Protein AF-X1VU02-F1 (afdb_monomer)

Radius of gyration: 16.55 Å; Cα contacts (8 Å, |Δi|>4): 309; chains: 1; bounding box: 40×40×45 Å

Nearest PDB structures (foldseek):
  8ic7-assembly1_A  TM=9.082E-01  e=1.828E-12  Microbacterium arabinogalactanolyticum
  7qsj-assembly2_B  TM=7.174E-01  e=1.428E-03  Mycolicibacterium hassiacum
  8wbv-assembly1_A  TM=6.619E-01  e=1.083E-01  Caldicellulosiruptor saccharolyticus DSM 8903
  3k11-assembly1_A  TM=5.883E-01  e=4.709E-02  Bacteroides thetaiotaomicron VPI-5482
  6shm-assembly1_A  TM=5.375E-01  e=8.671E-02  Salegentibacter sp. Hel_I_6

Sequence (195 aa):
FGSCTHVWNYAQAIPHLFPSLERSLRETGFTYSQNDLGHQTFRSALPLREVGHGFHAAADGQFGGIMKVYREWRISGDDEWMKKMYPLAKKSLDYCIHEWDPRETGTLEEPHHNTYDVEFWGPNGMCTSFYLGALKAISNMGEYLGDDVSRYRALMDRGRKVMEEELFNGEYFIHDIRVDGLDAPSPVEASEKSL

Organism: NCBI:txid412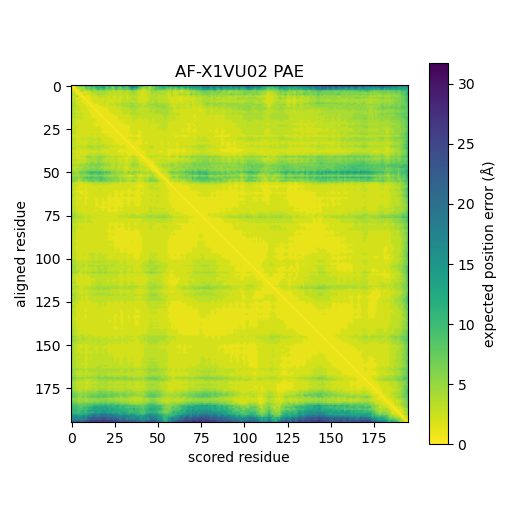755

Foldseek 3Di:
DAAFLQVCLPVDVCCPPPVVVLLVVLCLQLPAQADPQLAGDRGADPVGHHDDRPDAGALNRLLSSLLVLLVSCVSPVPLVSSVVSLVSLVSNLVSSCVQFVVVLQLFGADWHHHPVRGTAHAGWPRSSVSNLSNLVSSLVSCVVVVHDSVSSVVSSVSSVCCQVPPQDPPPDGGRDHDQPPDPDHGPVVVVVVVD

Secondary structure (DSSP, 8-state):
---BHHHHHT--SHHHH-HHHHHHHHHHHHHHSB-TT--B-SB--SSS------SPPBHHHHHHHHHHHHHHHHHH--HHHHHHHHHHHHHHHHHHHHHH-TT--SS--S-EE-TTSSEE-S-BHHHHHHHHHHHHHHHHHHHHHT---HHHHHHHHHHHHHIIIIIB-SSSB-B----SS-SSPPHHHHHHT--

Mean predicted aligned error: 3.52 Å

Solvent-accessible surface area (backbone atoms only — not comparable to full-atom values): 10532 Å² total; per-residue (Å²): 112,49,70,42,33,36,67,54,52,72,63,71,61,50,59,78,78,39,45,70,60,46,48,52,53,49,52,44,44,57,63,38,22,29,52,96,68,22,55,40,46,39,52,34,49,71,73,86,43,80,66,84,81,88,64,80,47,29,50,46,10,54,26,33,52,38,33,45,53,45,50,51,30,72,72,69,68,42,62,73,59,41,65,67,47,45,65,49,41,48,40,27,47,54,29,49,37,56,66,24,22,70,83,62,62,33,40,36,45,34,74,37,33,34,80,83,80,48,71,44,39,22,39,32,52,67,54,33,50,31,46,42,45,21,32,51,30,50,32,58,54,26,53,77,71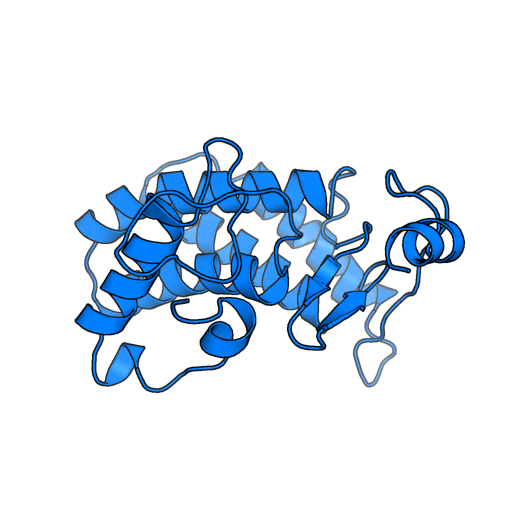,72,48,93,36,64,68,41,51,53,28,35,54,40,22,50,46,44,48,64,70,70,29,35,78,85,85,53,61,42,71,51,78,45,73,76,96,52,94,62,74,4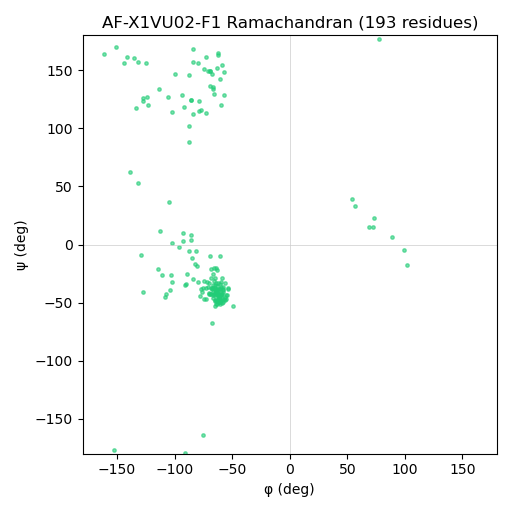4,72,69,66,51,51,66,76,75,111

Structure (mmCIF, N/CA/C/O backbone):
data_AF-X1VU02-F1
#
_entry.id   AF-X1VU02-F1
#
loop_
_atom_site.group_PDB
_atom_site.id
_atom_site.type_symbol
_atom_site.label_atom_id
_atom_site.label_alt_id
_atom_site.label_comp_id
_atom_site.label_asym_id
_atom_site.label_entity_id
_atom_site.label_seq_id
_atom_site.pdbx_PDB_ins_code
_atom_site.Cartn_x
_atom_site.Cartn_y
_atom_site.Cartn_z
_atom_site.occupancy
_atom_site.B_iso_or_equiv
_atom_site.auth_seq_id
_atom_site.auth_comp_id
_atom_site.auth_asym_id
_atom_site.auth_atom_id
_atom_site.pdbx_PDB_model_num
ATOM 1 N N . PHE A 1 1 ? 8.087 16.256 13.325 1.00 64.75 1 PHE A N 1
ATOM 2 C CA . PHE A 1 1 ? 7.325 15.323 12.472 1.00 64.75 1 PHE A CA 1
ATOM 3 C C . PHE A 1 1 ? 7.047 14.049 13.256 1.00 64.75 1 PHE A C 1
ATOM 5 O O . PHE A 1 1 ? 7.832 13.732 14.142 1.00 64.75 1 PHE A O 1
ATOM 12 N N . GLY A 1 2 ? 5.921 13.388 12.992 1.00 75.25 2 GLY A N 1
ATOM 13 C CA . GLY A 1 2 ? 5.513 12.125 13.608 1.00 75.25 2 GLY A CA 1
ATOM 14 C C . GLY A 1 2 ? 6.277 10.914 13.064 1.00 75.25 2 GLY A C 1
ATOM 15 O O . GLY A 1 2 ? 7.334 11.062 12.441 1.00 75.25 2 GLY A O 1
ATOM 16 N N . SER A 1 3 ? 5.749 9.713 13.323 1.00 78.81 3 SER A N 1
ATOM 17 C CA . SER A 1 3 ? 6.353 8.456 12.866 1.00 78.81 3 SER A CA 1
ATOM 18 C C . SER A 1 3 ? 6.395 8.366 11.338 1.00 78.81 3 SER A C 1
ATOM 20 O O . SER A 1 3 ? 5.592 8.987 10.642 1.00 78.81 3 SER A O 1
ATOM 22 N N . CYS A 1 4 ? 7.378 7.615 10.831 1.00 88.56 4 CYS A N 1
ATOM 23 C CA . CYS A 1 4 ? 7.579 7.409 9.402 1.00 88.56 4 CYS A CA 1
ATOM 24 C C . CYS A 1 4 ? 6.869 6.126 8.944 1.00 88.56 4 CYS A C 1
ATOM 26 O O . CYS A 1 4 ? 7.104 5.090 9.566 1.00 88.56 4 CYS A O 1
ATOM 28 N N . THR A 1 5 ? 6.038 6.145 7.898 1.00 89.62 5 THR A N 1
ATOM 29 C CA . THR A 1 5 ? 5.220 4.982 7.496 1.00 89.62 5 THR A CA 1
ATOM 30 C C . THR A 1 5 ? 6.077 3.773 7.133 1.00 89.62 5 THR A C 1
ATOM 32 O O . THR A 1 5 ? 5.873 2.709 7.716 1.00 89.62 5 THR A O 1
ATOM 35 N N . HIS A 1 6 ? 7.069 3.940 6.254 1.00 88.12 6 HIS A N 1
ATOM 36 C CA . HIS A 1 6 ? 7.956 2.859 5.809 1.00 88.12 6 HIS A CA 1
ATOM 37 C C . HIS A 1 6 ? 8.842 2.291 6.934 1.00 88.12 6 HIS A C 1
ATOM 39 O O . HIS A 1 6 ? 8.930 1.080 7.079 1.00 88.12 6 HIS A O 1
ATOM 45 N N . VAL A 1 7 ? 9.351 3.112 7.862 1.00 91.88 7 VAL A N 1
ATOM 46 C CA . VAL A 1 7 ? 10.141 2.643 9.017 1.00 91.88 7 VAL A CA 1
ATOM 47 C C . VAL A 1 7 ? 9.240 1.953 10.039 1.00 91.88 7 VAL A C 1
ATOM 49 O O . VAL A 1 7 ? 9.538 0.858 10.516 1.00 91.88 7 VAL A O 1
ATOM 52 N N . TRP A 1 8 ? 8.099 2.568 10.370 1.00 92.00 8 TRP A N 1
ATOM 53 C CA . TRP A 1 8 ? 7.146 1.987 11.315 1.00 92.00 8 TRP A CA 1
ATOM 54 C C . TRP A 1 8 ? 6.520 0.710 10.767 1.00 92.00 8 TRP A C 1
ATOM 56 O O . TRP A 1 8 ? 6.012 -0.096 11.545 1.00 92.00 8 TRP A O 1
ATOM 66 N N . ASN A 1 9 ? 6.552 0.482 9.451 1.00 93.75 9 ASN A N 1
ATOM 67 C CA . ASN A 1 9 ? 6.048 -0.739 8.838 1.00 93.75 9 ASN A CA 1
ATOM 68 C C . ASN A 1 9 ? 6.672 -1.995 9.473 1.00 93.75 9 ASN A C 1
ATOM 70 O O . ASN A 1 9 ? 5.967 -2.955 9.783 1.00 93.75 9 ASN A O 1
ATOM 74 N N . TYR A 1 10 ? 7.958 -1.923 9.814 1.00 92.44 10 TYR A N 1
ATOM 75 C CA . TYR A 1 10 ? 8.725 -3.025 10.389 1.00 92.44 10 TYR A CA 1
ATOM 76 C C . TYR A 1 10 ? 8.533 -3.211 11.905 1.00 92.44 10 TYR A C 1
ATOM 78 O O . TYR A 1 10 ? 8.999 -4.203 12.465 1.00 92.44 10 TYR A O 1
ATOM 86 N N . ALA A 1 11 ? 7.806 -2.319 12.5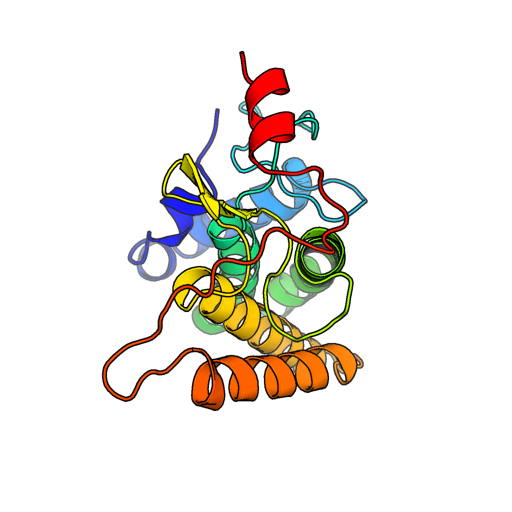89 1.00 92.94 11 ALA A N 1
ATOM 87 C CA . ALA A 1 11 ? 7.481 -2.483 14.005 1.00 92.94 11 ALA A CA 1
ATOM 88 C C . ALA A 1 11 ? 6.429 -3.595 14.211 1.00 92.94 11 ALA A C 1
ATOM 90 O O . ALA A 1 11 ? 5.266 -3.452 13.817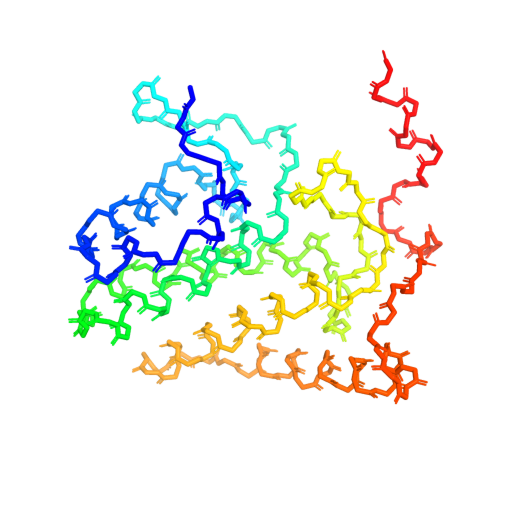 1.00 92.94 11 ALA A O 1
ATOM 91 N N . GLN A 1 12 ? 6.842 -4.699 14.849 1.00 92.06 12 GLN A N 1
ATOM 92 C CA . GLN A 1 12 ? 5.996 -5.884 15.071 1.00 92.06 12 GLN A CA 1
ATOM 93 C C . GLN A 1 12 ? 5.446 -6.010 16.501 1.00 92.06 12 GLN A C 1
ATOM 95 O O . GLN A 1 12 ? 4.395 -6.608 16.688 1.00 92.06 12 GLN A O 1
ATOM 100 N N . ALA A 1 13 ? 6.108 -5.449 17.520 1.00 94.81 13 ALA A N 1
ATOM 101 C CA . ALA A 1 13 ? 5.716 -5.675 18.920 1.00 94.81 13 ALA A CA 1
ATOM 102 C C . ALA A 1 13 ? 4.479 -4.867 19.362 1.00 94.81 13 ALA A C 1
ATOM 104 O O . ALA A 1 13 ? 3.631 -5.364 20.103 1.00 94.81 13 ALA A O 1
ATOM 105 N N . ILE A 1 14 ? 4.371 -3.618 18.902 1.00 94.12 14 ILE A N 1
ATOM 106 C CA . ILE A 1 14 ? 3.331 -2.661 19.311 1.00 94.12 14 ILE A CA 1
ATOM 107 C C . ILE A 1 14 ? 1.889 -3.167 19.126 1.00 94.12 14 ILE A C 1
ATOM 109 O O . ILE A 1 14 ? 1.140 -3.045 20.092 1.00 94.12 14 ILE A O 1
ATOM 113 N N . PRO A 1 15 ? 1.469 -3.770 17.995 1.00 94.62 15 PRO A N 1
ATOM 114 C CA . PRO A 1 15 ? 0.093 -4.268 17.852 1.00 94.62 15 PRO A CA 1
ATOM 115 C C . PRO A 1 15 ? -0.305 -5.308 18.912 1.00 94.62 15 PRO A C 1
ATOM 117 O O . PRO A 1 15 ? -1.473 -5.401 19.273 1.00 94.62 15 PRO A O 1
ATOM 120 N N . HIS A 1 16 ? 0.650 -6.080 19.438 1.00 94.12 16 HIS A N 1
ATOM 121 C CA . HIS A 1 16 ? 0.374 -7.138 20.414 1.00 94.12 16 HIS A CA 1
ATOM 122 C C . HIS A 1 16 ? 0.428 -6.646 21.861 1.00 94.12 16 HIS A C 1
ATOM 124 O O . HIS A 1 16 ? -0.318 -7.136 22.704 1.00 94.12 16 HIS A O 1
ATOM 130 N N . LEU A 1 17 ? 1.313 -5.691 22.156 1.00 96.19 17 LEU A N 1
ATOM 131 C CA . LEU A 1 17 ? 1.497 -5.166 23.511 1.00 96.19 17 LEU A CA 1
ATOM 132 C C . LEU A 1 17 ? 0.611 -3.946 23.790 1.00 96.19 17 LEU A C 1
ATOM 134 O O . LEU A 1 17 ? 0.126 -3.769 24.904 1.00 96.19 17 LEU A O 1
ATOM 138 N N . PHE A 1 18 ? 0.389 -3.112 22.774 1.00 96.19 18 PHE A N 1
ATOM 139 C CA . PHE A 1 18 ? -0.331 -1.843 22.865 1.00 96.19 18 PHE A CA 1
ATOM 140 C C . PHE A 1 18 ? -1.264 -1.645 21.649 1.00 96.19 18 PHE A C 1
ATOM 142 O O . PHE A 1 18 ? -1.102 -0.686 20.890 1.00 96.19 18 PHE A O 1
ATOM 149 N N . PRO A 1 19 ? -2.272 -2.515 21.444 1.00 95.12 19 PRO A N 1
ATOM 150 C CA . PRO A 1 19 ? -3.136 -2.486 20.256 1.00 95.12 19 PRO A CA 1
ATOM 151 C C . PRO A 1 19 ? -3.907 -1.171 20.069 1.00 95.12 19 PRO A C 1
ATOM 153 O O . PRO A 1 19 ? -4.145 -0.751 18.939 1.00 95.12 19 PRO A O 1
ATOM 156 N N . SER A 1 20 ? -4.299 -0.479 21.149 1.00 94.81 20 SER A N 1
ATOM 157 C CA . SER A 1 20 ? -4.962 0.830 21.017 1.00 94.81 20 SER A CA 1
ATOM 158 C C . SER A 1 20 ? -4.024 1.901 20.454 1.00 94.81 20 SER A C 1
ATOM 160 O O . SER A 1 20 ? -4.465 2.742 19.674 1.00 94.81 20 SER A O 1
ATOM 162 N N . LEU A 1 21 ? -2.734 1.840 20.801 1.00 94.50 21 LEU A N 1
ATOM 163 C CA . LEU A 1 21 ? -1.715 2.745 20.280 1.00 94.50 21 LEU A CA 1
ATOM 164 C C . LEU A 1 21 ? -1.439 2.474 18.797 1.00 94.50 21 LEU A C 1
ATOM 166 O O . LEU A 1 21 ? -1.342 3.416 18.018 1.00 94.50 21 LEU A O 1
ATOM 170 N N . GLU A 1 22 ? -1.353 1.209 18.372 1.00 94.94 22 GLU A N 1
ATOM 171 C CA . GLU A 1 22 ? -1.161 0.908 16.944 1.00 94.94 22 GLU A CA 1
ATOM 172 C C . GLU A 1 22 ? -2.368 1.370 16.109 1.00 94.94 22 GLU A C 1
ATOM 174 O O . GLU A 1 22 ? -2.187 1.942 15.029 1.00 94.94 22 GLU A O 1
ATOM 179 N N . ARG A 1 23 ? -3.598 1.201 16.620 1.00 95.69 23 ARG A N 1
ATOM 180 C CA . ARG A 1 23 ? -4.815 1.684 15.945 1.00 95.69 23 ARG A CA 1
ATOM 181 C C . ARG A 1 23 ? -4.860 3.204 15.823 1.00 95.69 23 ARG A C 1
ATOM 183 O O . ARG A 1 23 ? -5.147 3.690 14.731 1.00 95.69 23 ARG A O 1
ATOM 190 N N . SER A 1 24 ? -4.494 3.953 16.863 1.00 94.56 24 SER A N 1
ATOM 191 C CA . SER A 1 24 ? -4.465 5.422 16.777 1.00 94.56 24 SER A CA 1
ATOM 192 C C . SER A 1 24 ? -3.426 5.934 15.769 1.00 94.56 24 SER A C 1
ATOM 194 O O . SER A 1 24 ? -3.638 6.958 15.113 1.00 94.56 24 SER A O 1
ATOM 196 N N . LEU A 1 25 ? -2.333 5.192 15.551 1.00 93.81 25 LEU A N 1
ATOM 197 C CA . LEU A 1 25 ? -1.389 5.479 14.468 1.00 93.81 25 LEU A CA 1
ATOM 198 C C . LEU A 1 25 ? -1.996 5.223 13.083 1.00 93.81 25 LEU A C 1
ATOM 200 O O . LEU A 1 25 ? -1.725 5.989 12.157 1.00 93.81 25 LEU A O 1
ATOM 204 N N . ARG A 1 26 ? -2.820 4.176 12.918 1.00 95.19 26 ARG A N 1
ATOM 205 C CA . ARG A 1 26 ? -3.547 3.941 11.657 1.00 95.19 26 ARG A CA 1
ATOM 206 C C . ARG A 1 26 ? -4.549 5.061 11.401 1.00 95.19 26 ARG A C 1
ATOM 208 O O . ARG A 1 26 ? -4.529 5.648 10.326 1.00 95.19 26 ARG A O 1
ATOM 215 N N . GLU A 1 27 ? -5.358 5.406 12.396 1.00 95.88 27 GLU A N 1
ATOM 216 C CA . GLU A 1 27 ? -6.303 6.525 12.318 1.00 95.88 27 GLU A CA 1
ATOM 217 C C . GLU A 1 27 ? -5.585 7.818 11.924 1.00 95.88 27 GLU A C 1
ATOM 219 O O . GLU A 1 27 ? -6.032 8.522 11.021 1.00 95.88 27 GLU A O 1
ATOM 224 N N . THR A 1 28 ? -4.415 8.078 12.517 1.00 94.44 28 THR A N 1
ATOM 225 C CA . THR A 1 28 ? -3.604 9.253 12.185 1.00 94.44 28 THR A CA 1
ATOM 226 C C . THR A 1 28 ? -3.168 9.263 10.717 1.00 94.44 28 THR A C 1
ATOM 228 O O . THR A 1 28 ? -3.320 10.277 10.028 1.00 94.44 28 THR A O 1
ATOM 231 N N . GLY A 1 29 ? -2.640 8.134 10.235 1.00 94.50 29 GLY A N 1
ATOM 232 C CA . GLY A 1 29 ? -2.157 7.986 8.863 1.00 94.50 29 GLY A CA 1
ATOM 233 C C . GLY A 1 29 ? -3.265 8.167 7.827 1.00 94.50 29 GLY A C 1
ATOM 234 O O . GLY A 1 29 ? -3.127 8.977 6.916 1.00 94.50 29 GLY A O 1
ATOM 235 N N . PHE A 1 30 ? -4.389 7.476 8.014 1.00 96.06 30 PHE A N 1
ATOM 236 C CA . PHE A 1 30 ? -5.497 7.470 7.056 1.00 96.06 30 PHE A CA 1
ATOM 237 C C . PHE A 1 30 ? -6.422 8.696 7.150 1.00 96.06 30 PHE A C 1
ATOM 239 O O . PHE A 1 30 ? -7.141 8.960 6.192 1.00 96.06 30 PHE A O 1
ATOM 246 N N . THR A 1 31 ? -6.417 9.443 8.264 1.00 93.94 31 THR A N 1
ATOM 247 C CA . THR A 1 31 ? -7.324 10.598 8.464 1.00 93.94 31 THR A CA 1
ATOM 248 C C . THR A 1 31 ? -6.635 11.949 8.287 1.00 93.94 31 THR A C 1
ATOM 250 O O . THR A 1 31 ? -7.234 12.862 7.738 1.00 93.94 31 THR A O 1
ATOM 253 N N . TYR A 1 32 ? -5.392 12.104 8.759 1.00 93.19 32 TYR A N 1
ATOM 254 C CA . TYR A 1 32 ? -4.696 13.404 8.734 1.00 93.19 32 TYR A CA 1
ATOM 255 C C . TYR A 1 32 ? -3.523 13.446 7.758 1.00 93.19 32 TYR A C 1
ATOM 257 O O . TYR A 1 32 ? -3.121 14.523 7.328 1.00 93.19 32 TYR A O 1
ATOM 265 N N . SER A 1 33 ? -2.928 12.287 7.464 1.00 95.00 33 SER A N 1
ATOM 266 C CA . SER A 1 33 ? -1.744 12.183 6.596 1.00 95.00 33 SER A CA 1
ATOM 267 C C . SER A 1 33 ? -2.089 11.705 5.185 1.00 95.00 33 SER A C 1
ATOM 269 O O . SER A 1 33 ? -1.181 11.550 4.373 1.00 95.00 33 SER A O 1
ATOM 271 N N . GLN A 1 34 ? -3.374 11.471 4.902 1.00 96.44 34 GLN A N 1
ATOM 272 C CA . GLN A 1 34 ? -3.900 11.037 3.613 1.00 96.44 34 GLN A CA 1
ATOM 273 C C . GLN A 1 34 ? -4.768 12.137 3.001 1.00 96.44 34 GLN A C 1
ATOM 275 O O . GLN A 1 34 ? -5.622 12.685 3.692 1.00 96.44 34 GLN A O 1
ATOM 280 N N . ASN A 1 35 ? -4.583 12.428 1.712 1.00 95.75 35 ASN A N 1
ATOM 281 C CA . ASN A 1 35 ? -5.446 13.368 0.993 1.00 95.75 35 ASN A CA 1
ATOM 282 C C . ASN A 1 35 ? -6.644 12.674 0.323 1.00 95.75 35 ASN A C 1
ATOM 284 O O . ASN A 1 35 ? -6.796 11.450 0.342 1.00 95.75 35 ASN A O 1
ATOM 288 N N . ASP A 1 36 ? -7.470 13.471 -0.354 1.00 95.44 36 ASP A N 1
ATOM 289 C CA . ASP A 1 36 ? -8.659 12.992 -1.059 1.00 95.44 36 ASP A CA 1
ATOM 290 C C . ASP A 1 36 ? -8.376 12.043 -2.226 1.00 95.44 36 ASP A C 1
ATOM 292 O O . ASP A 1 36 ? -9.279 11.288 -2.602 1.00 95.44 36 ASP A O 1
ATOM 296 N N . LEU A 1 37 ? -7.152 12.049 -2.763 1.00 96.44 37 LEU A N 1
ATOM 297 C CA . LEU A 1 37 ? -6.713 11.127 -3.811 1.00 96.44 37 LEU A CA 1
ATOM 298 C C . LEU A 1 37 ? -6.265 9.775 -3.250 1.00 96.44 37 LEU A C 1
ATOM 300 O O . LEU A 1 37 ? -6.201 8.822 -4.009 1.00 96.44 37 LEU A O 1
ATOM 304 N N . GLY A 1 38 ? -5.991 9.671 -1.944 1.00 97.44 38 GLY A N 1
ATOM 305 C CA . GLY A 1 38 ? -5.481 8.456 -1.299 1.00 97.44 38 GLY A CA 1
ATOM 306 C C . GLY A 1 38 ? -3.971 8.450 -1.053 1.00 97.44 38 GLY A C 1
ATOM 307 O O . GLY A 1 38 ? -3.479 7.537 -0.390 1.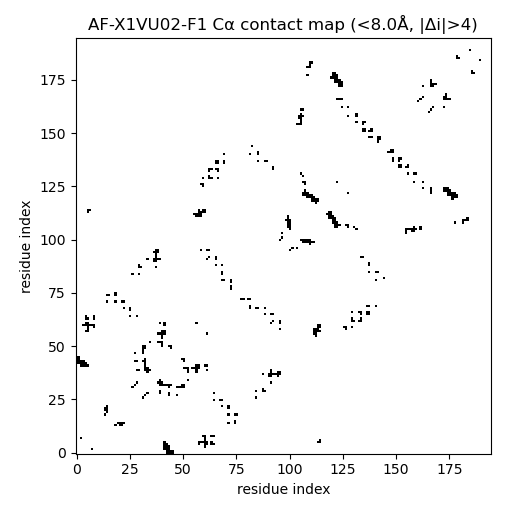00 97.44 38 GLY A O 1
ATOM 308 N N . HIS A 1 39 ? -3.247 9.473 -1.511 1.00 97.56 39 HIS A N 1
ATOM 309 C CA . HIS A 1 39 ? -1.814 9.639 -1.266 1.00 97.56 39 HIS A CA 1
ATOM 310 C C . HIS A 1 39 ? -1.536 9.874 0.222 1.00 97.56 39 HIS A C 1
ATOM 312 O O . HIS A 1 39 ? -2.134 10.773 0.826 1.00 97.56 39 HIS A O 1
ATOM 318 N N . GLN A 1 40 ? -0.598 9.113 0.797 1.00 95.62 40 GLN A N 1
ATOM 319 C CA . GLN A 1 40 ? -0.150 9.291 2.176 1.00 95.62 40 GLN A CA 1
ATOM 320 C C . GLN A 1 40 ? 1.232 9.932 2.246 1.00 95.62 40 GLN A C 1
ATOM 322 O O . GLN A 1 40 ? 2.209 9.398 1.725 1.00 95.62 40 GLN A O 1
ATOM 327 N N . THR A 1 41 ? 1.357 11.020 3.007 1.00 94.25 41 THR A N 1
ATOM 328 C CA . THR A 1 41 ? 2.689 11.476 3.411 1.00 94.25 41 THR A CA 1
ATOM 329 C C . THR A 1 41 ? 3.304 10.445 4.343 1.00 94.25 41 THR A C 1
ATOM 331 O O . THR A 1 41 ? 2.672 10.044 5.326 1.00 94.25 41 THR A O 1
ATOM 334 N N . PHE A 1 42 ? 4.564 10.082 4.120 1.00 90.50 42 PHE A N 1
ATOM 335 C CA . PHE A 1 42 ? 5.215 9.114 4.994 1.00 90.50 42 PHE A CA 1
ATOM 336 C C . PHE A 1 42 ? 5.496 9.656 6.405 1.00 90.50 42 PHE A C 1
ATOM 338 O O . PHE A 1 42 ? 5.806 8.855 7.272 1.00 90.50 42 PHE A O 1
ATOM 345 N N . ARG A 1 43 ? 5.344 10.962 6.696 1.00 91.50 43 ARG A N 1
ATOM 346 C CA . ARG A 1 43 ? 5.403 11.518 8.066 1.00 91.50 43 ARG A CA 1
ATOM 347 C C . ARG A 1 43 ? 4.181 12.361 8.406 1.00 91.50 43 ARG A C 1
ATOM 349 O O . ARG A 1 43 ? 3.936 13.381 7.771 1.00 91.50 43 ARG A O 1
ATOM 356 N N . SER A 1 44 ? 3.519 12.033 9.510 1.00 90.00 44 SER A N 1
ATOM 357 C CA . SER A 1 44 ? 2.439 12.865 10.054 1.00 90.00 44 SER A CA 1
ATOM 358 C C . SER A 1 44 ? 2.958 14.196 10.621 1.00 90.00 44 SER A C 1
ATOM 360 O O . SER A 1 44 ? 4.073 14.277 11.154 1.00 90.00 44 SER A O 1
ATOM 362 N N . ALA A 1 45 ? 2.151 15.258 10.567 1.00 89.50 45 ALA A N 1
ATOM 363 C CA . ALA A 1 45 ? 2.464 16.506 11.265 1.00 89.50 45 ALA A CA 1
ATOM 364 C C . ALA A 1 45 ? 2.244 16.398 12.779 1.00 89.50 45 ALA A C 1
ATOM 366 O O . ALA A 1 45 ? 1.391 15.654 13.256 1.00 89.50 45 ALA A O 1
ATOM 367 N N . LEU A 1 46 ? 3.026 17.182 13.528 1.00 88.50 46 LEU A N 1
ATOM 368 C CA . LEU A 1 46 ? 2.823 17.428 14.955 1.00 88.50 46 LEU A CA 1
ATOM 369 C C . LEU A 1 46 ? 2.791 18.953 15.182 1.00 88.50 46 LEU A C 1
ATOM 371 O O . LEU A 1 46 ? 3.763 19.610 14.793 1.00 88.50 46 LEU A O 1
ATOM 375 N N . PRO A 1 47 ? 1.719 19.527 15.772 1.00 89.69 47 PRO A N 1
ATOM 376 C CA . PRO A 1 47 ? 0.464 18.866 16.174 1.00 89.69 47 PRO A CA 1
ATOM 377 C C . PRO A 1 47 ? -0.302 18.273 14.977 1.00 89.69 47 PRO A C 1
ATOM 379 O O . PRO A 1 47 ? 0.014 18.603 13.834 1.00 89.69 47 PRO A O 1
ATOM 382 N N . LEU A 1 48 ? -1.276 17.388 15.241 1.00 88.62 48 LEU A N 1
ATOM 383 C CA . LEU A 1 48 ? -2.074 16.744 14.190 1.00 88.62 48 LEU A CA 1
ATOM 384 C C . LEU A 1 48 ? -2.820 17.794 13.366 1.00 88.62 48 LEU A C 1
ATOM 386 O O . LEU A 1 48 ? -3.612 18.573 13.896 1.00 88.62 48 LEU A O 1
ATOM 390 N N . ARG A 1 49 ? -2.526 17.812 12.070 1.00 88.06 49 ARG A N 1
ATOM 391 C CA . ARG A 1 49 ? -3.109 18.698 11.065 1.00 88.06 49 ARG A CA 1
ATOM 392 C C . ARG A 1 49 ? -2.865 18.106 9.687 1.00 88.06 49 ARG A C 1
ATOM 394 O O . ARG A 1 49 ? -1.977 17.267 9.534 1.00 88.06 49 ARG A O 1
ATOM 401 N N . GLU A 1 50 ? -3.602 18.604 8.708 1.00 85.88 50 GLU A N 1
ATOM 402 C CA . GLU A 1 50 ? -3.321 18.337 7.303 1.00 85.88 50 GLU A CA 1
ATOM 403 C C . GLU A 1 50 ? -1.899 18.774 6.927 1.00 85.88 50 GLU A C 1
ATOM 405 O O . GLU A 1 50 ? -1.323 19.728 7.476 1.00 85.88 50 GLU A O 1
ATOM 410 N N . VAL A 1 51 ? -1.327 18.046 5.978 1.00 85.56 51 VAL A N 1
ATOM 411 C CA . VAL A 1 51 ? 0.055 18.191 5.526 1.00 85.56 51 VAL A CA 1
ATOM 412 C C . VAL A 1 51 ? 0.099 18.410 4.023 1.00 85.56 51 VAL A C 1
ATOM 414 O O . VAL A 1 51 ? -0.822 18.056 3.299 1.00 85.56 51 VAL A O 1
ATOM 417 N N . GLY A 1 52 ? 1.175 19.031 3.540 1.00 87.50 52 GLY A N 1
ATOM 418 C CA . GLY A 1 52 ? 1.391 19.160 2.103 1.00 87.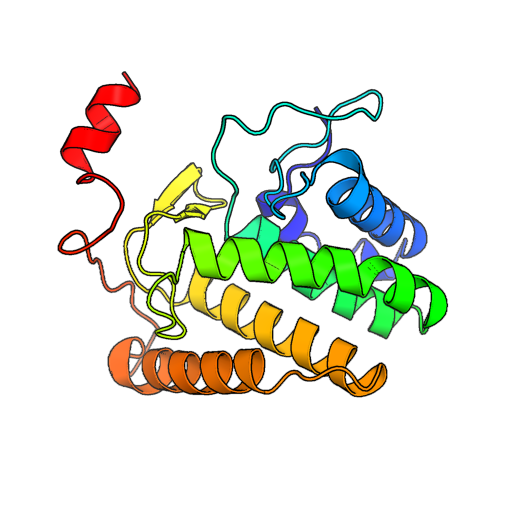50 52 GLY A CA 1
ATOM 419 C C . GLY A 1 52 ? 1.710 17.800 1.482 1.00 87.50 52 GLY A C 1
ATOM 420 O O . GLY A 1 52 ? 2.529 17.057 2.014 1.00 87.50 52 GLY A O 1
ATOM 421 N N . HIS A 1 53 ? 1.104 17.507 0.334 1.00 92.00 53 HIS A N 1
ATOM 422 C CA . HIS A 1 53 ? 1.275 16.252 -0.409 1.00 92.00 53 HIS A CA 1
ATOM 423 C C . HIS A 1 53 ? 2.162 16.440 -1.655 1.00 92.00 53 HIS A C 1
ATOM 425 O O . HIS A 1 53 ? 1.890 15.873 -2.703 1.00 92.00 53 HIS A O 1
ATOM 431 N N . GLY A 1 54 ? 3.190 17.288 -1.554 1.00 84.88 54 GLY A N 1
ATOM 432 C CA . GLY A 1 54 ? 4.083 17.638 -2.671 1.00 84.88 54 GLY A CA 1
ATOM 433 C C . GLY A 1 54 ? 5.347 16.781 -2.781 1.00 84.88 54 GLY A C 1
ATOM 434 O O . GLY A 1 54 ? 6.256 17.153 -3.511 1.00 84.88 54 GLY A O 1
ATOM 435 N N . PHE A 1 55 ? 5.440 15.693 -2.018 1.00 85.25 55 PHE A N 1
ATOM 436 C CA . PHE A 1 55 ? 6.589 14.788 -1.999 1.00 85.25 55 PHE A CA 1
ATOM 437 C C . PHE A 1 55 ? 6.099 13.343 -2.124 1.00 85.25 55 PHE A C 1
ATOM 439 O O . PHE A 1 55 ? 4.941 13.079 -1.803 1.00 85.25 55 PHE A O 1
ATOM 446 N N . HIS A 1 56 ? 6.965 12.437 -2.579 1.00 86.00 56 HIS A N 1
ATOM 447 C CA . HIS A 1 56 ? 6.600 11.056 -2.903 1.00 86.00 56 HIS A CA 1
ATOM 448 C C . HIS A 1 56 ? 6.051 10.285 -1.692 1.00 86.00 56 HIS A C 1
ATOM 450 O O . HIS A 1 56 ? 6.560 10.411 -0.572 1.00 86.00 56 HIS A O 1
ATOM 456 N N . ALA A 1 57 ? 5.053 9.431 -1.926 1.00 93.56 57 ALA A N 1
ATOM 457 C CA . ALA A 1 57 ? 4.691 8.378 -0.984 1.00 93.56 57 ALA A CA 1
ATOM 458 C C . ALA A 1 57 ? 5.762 7.279 -0.967 1.00 93.56 57 ALA A C 1
ATOM 460 O O . ALA A 1 57 ? 6.391 6.988 -1.981 1.00 93.56 57 ALA A O 1
ATOM 461 N N . ALA A 1 58 ? 5.928 6.629 0.187 1.00 96.12 58 ALA A N 1
ATOM 462 C CA . ALA A 1 58 ? 6.762 5.437 0.307 1.00 96.12 58 ALA A CA 1
ATOM 463 C C . ALA A 1 58 ? 5.902 4.180 0.100 1.00 96.12 58 ALA A C 1
ATOM 465 O O . ALA A 1 58 ? 4.973 3.938 0.880 1.00 96.12 58 ALA A O 1
ATOM 466 N N . ALA A 1 59 ? 6.198 3.387 -0.931 1.00 97.75 59 ALA A N 1
ATOM 467 C CA . ALA A 1 59 ? 5.361 2.274 -1.372 1.00 97.75 59 ALA A CA 1
ATOM 468 C C . ALA A 1 59 ? 5.212 1.173 -0.326 1.00 97.75 59 ALA A C 1
ATOM 470 O O . ALA A 1 59 ? 4.097 0.805 0.050 1.00 97.75 59 ALA A O 1
ATOM 471 N N . ASP A 1 60 ? 6.325 0.700 0.219 1.00 97.62 60 ASP A N 1
ATOM 472 C CA . ASP A 1 60 ? 6.346 -0.257 1.324 1.00 97.62 60 ASP A CA 1
ATOM 473 C C . ASP A 1 60 ? 5.596 0.263 2.563 1.00 97.62 60 ASP A C 1
ATOM 475 O O . ASP A 1 60 ? 4.870 -0.488 3.217 1.00 97.62 60 ASP A O 1
ATOM 479 N N . GLY A 1 61 ? 5.708 1.560 2.858 1.00 96.88 61 GLY A N 1
ATOM 480 C CA . GLY A 1 61 ? 4.998 2.219 3.949 1.00 96.88 61 GLY A CA 1
ATOM 481 C C . GLY A 1 61 ? 3.483 2.287 3.751 1.00 96.88 61 GLY A C 1
ATOM 482 O O . GLY A 1 61 ? 2.736 1.982 4.684 1.00 96.88 61 GLY A O 1
ATOM 483 N N . GLN A 1 62 ? 3.021 2.674 2.562 1.00 97.94 62 GLN A N 1
ATOM 484 C CA . GLN A 1 62 ? 1.597 2.846 2.268 1.00 97.94 62 GLN A CA 1
ATOM 485 C C . GLN A 1 62 ? 0.887 1.492 2.114 1.00 97.94 62 GLN A C 1
ATOM 487 O O . GLN A 1 62 ? -0.124 1.249 2.781 1.00 97.94 62 GLN A O 1
ATOM 492 N N . PHE A 1 63 ? 1.466 0.551 1.357 1.00 98.69 63 PHE A N 1
ATOM 493 C CA . PHE A 1 63 ? 0.962 -0.827 1.289 1.00 98.69 63 PHE A CA 1
ATOM 494 C C . PHE A 1 63 ? 0.996 -1.518 2.652 1.00 98.69 63 PHE A C 1
ATOM 496 O O . PHE A 1 63 ? 0.010 -2.130 3.075 1.00 98.69 63 PHE A O 1
ATOM 503 N N . GLY A 1 64 ? 2.097 -1.361 3.387 1.00 98.12 64 GLY A N 1
ATOM 504 C CA . GLY A 1 64 ? 2.217 -1.848 4.754 1.00 98.12 64 GLY A CA 1
ATOM 505 C C . GLY A 1 64 ? 1.150 -1.262 5.677 1.00 98.12 64 GLY A C 1
ATOM 506 O O . GLY A 1 64 ? 0.551 -1.975 6.481 1.00 98.12 64 GLY A O 1
ATOM 507 N N . GLY A 1 65 ? 0.828 0.024 5.520 1.00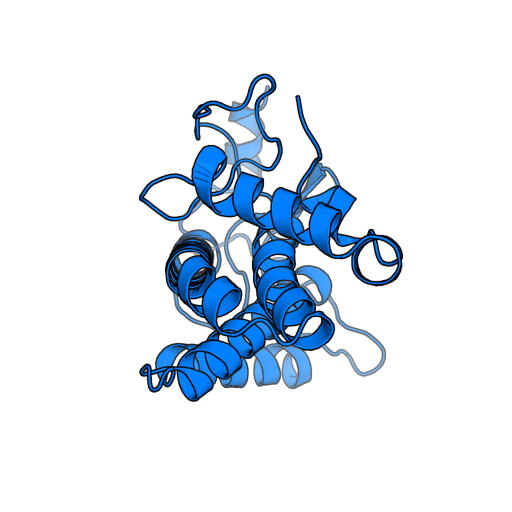 97.62 65 GLY A N 1
ATOM 508 C CA . GLY A 1 65 ? -0.244 0.680 6.256 1.00 97.62 65 GLY A CA 1
ATOM 509 C C . GLY A 1 65 ? -1.610 0.030 6.041 1.00 97.62 65 GLY A C 1
ATOM 510 O O . GLY A 1 65 ? -2.325 -0.191 7.020 1.00 97.62 65 GLY A O 1
ATOM 511 N N . ILE A 1 66 ? -1.928 -0.334 4.797 1.00 98.69 66 ILE A N 1
ATOM 512 C CA . ILE A 1 66 ? -3.159 -1.045 4.417 1.00 98.69 66 ILE A CA 1
ATOM 513 C C . ILE A 1 66 ? -3.189 -2.451 5.030 1.00 98.69 66 ILE A C 1
ATOM 515 O O . ILE A 1 66 ? -4.169 -2.829 5.677 1.00 98.69 66 ILE A O 1
ATOM 519 N N . MET A 1 67 ? -2.095 -3.208 4.908 1.00 98.69 67 MET A N 1
ATOM 520 C CA . MET A 1 67 ? -1.969 -4.533 5.531 1.00 98.69 67 MET A CA 1
ATOM 521 C C . MET A 1 67 ? -2.147 -4.472 7.052 1.00 98.69 67 MET A C 1
ATOM 523 O O . MET A 1 67 ? -2.757 -5.360 7.650 1.00 98.69 67 MET A O 1
ATOM 527 N N . LYS A 1 68 ? -1.650 -3.408 7.689 1.00 98.00 68 LYS A N 1
ATOM 528 C CA . LYS A 1 68 ? -1.777 -3.204 9.133 1.00 98.00 68 LYS A CA 1
ATOM 529 C C . LYS A 1 68 ? -3.201 -2.884 9.573 1.00 98.00 68 LYS A C 1
ATOM 531 O O . LYS A 1 68 ? -3.586 -3.340 10.639 1.00 98.00 68 LYS A O 1
ATOM 536 N N . VAL A 1 69 ? -4.015 -2.194 8.768 1.00 98.44 69 VAL A N 1
ATOM 537 C CA . VAL A 1 69 ? -5.453 -2.042 9.080 1.00 98.44 69 VAL A CA 1
ATOM 538 C C . VAL A 1 69 ? -6.107 -3.416 9.215 1.00 98.44 69 VAL A C 1
ATOM 540 O O . VAL A 1 69 ? -6.768 -3.693 10.215 1.00 98.44 69 VAL A O 1
ATOM 543 N N . TYR A 1 70 ? -5.842 -4.311 8.262 1.00 98.69 70 TYR A N 1
ATOM 544 C CA . TYR A 1 70 ? -6.324 -5.686 8.342 1.00 98.69 70 TYR A CA 1
ATOM 545 C C . TYR A 1 70 ? -5.758 -6.432 9.560 1.00 98.69 70 TYR A C 1
ATOM 547 O O . TYR A 1 70 ? -6.513 -7.077 10.284 1.00 98.69 70 TYR A O 1
ATOM 555 N N . ARG A 1 71 ? -4.451 -6.320 9.839 1.00 98.12 71 ARG A N 1
ATOM 556 C CA . ARG A 1 71 ? -3.820 -6.933 11.024 1.00 98.12 71 ARG A CA 1
ATOM 557 C C . ARG A 1 71 ? -4.484 -6.477 12.325 1.00 98.12 71 ARG A C 1
ATOM 559 O O . ARG A 1 71 ? -4.819 -7.321 13.151 1.00 98.12 71 ARG A O 1
ATOM 566 N N . GLU A 1 72 ? -4.710 -5.175 12.492 1.00 97.75 72 GLU A N 1
ATOM 567 C CA . GLU A 1 72 ? -5.302 -4.620 13.713 1.00 97.75 72 GLU A CA 1
ATOM 568 C C . GLU A 1 72 ? -6.746 -5.061 13.902 1.00 97.75 72 GLU A C 1
ATOM 570 O O . GLU A 1 72 ? -7.151 -5.370 15.024 1.00 97.75 72 GLU A O 1
ATOM 575 N N . TRP A 1 73 ? -7.515 -5.164 12.817 1.00 98.31 73 TRP A N 1
ATOM 576 C CA . TRP A 1 73 ? -8.840 -5.770 12.871 1.00 98.31 73 TRP A CA 1
ATOM 577 C C . TRP A 1 73 ? -8.765 -7.228 13.336 1.00 98.31 73 TRP A C 1
ATOM 579 O O . TRP A 1 73 ? -9.469 -7.617 14.263 1.00 98.31 73 TRP A O 1
ATOM 589 N N . ARG A 1 74 ? -7.850 -8.024 12.771 1.00 97.75 74 ARG A N 1
ATOM 590 C CA . ARG A 1 74 ? -7.673 -9.437 13.144 1.00 97.75 74 ARG A CA 1
ATOM 591 C C . ARG A 1 74 ? -7.214 -9.635 14.590 1.00 97.75 74 ARG A C 1
ATOM 593 O O . ARG A 1 74 ? -7.584 -10.639 15.189 1.00 97.75 74 ARG A O 1
ATOM 600 N N . ILE A 1 75 ? -6.416 -8.717 15.135 1.00 95.81 75 ILE A N 1
ATOM 601 C CA . ILE A 1 75 ? -5.947 -8.762 16.529 1.00 95.81 75 ILE A CA 1
ATOM 602 C C . ILE A 1 75 ? -7.041 -8.306 17.499 1.00 95.81 75 ILE A C 1
ATOM 604 O O . ILE A 1 75 ? -7.226 -8.925 18.543 1.00 95.81 75 ILE A O 1
ATOM 608 N N . SER A 1 76 ? -7.746 -7.220 17.179 1.00 95.06 76 SER A N 1
ATOM 609 C CA . SER A 1 76 ? -8.732 -6.620 18.086 1.00 95.06 76 SER A CA 1
ATOM 610 C C . SER A 1 76 ? -10.113 -7.275 18.029 1.00 95.06 76 SER A C 1
ATOM 612 O O . SER A 1 76 ? -10.828 -7.245 19.026 1.00 95.06 76 SER A O 1
ATOM 614 N N . GLY A 1 77 ? -10.502 -7.832 16.878 1.00 96.00 77 GLY A N 1
ATOM 615 C CA . GLY A 1 77 ? -11.875 -8.266 16.607 1.00 96.00 77 GLY A CA 1
ATOM 616 C C . GLY A 1 77 ? -12.879 -7.111 16.486 1.00 96.00 77 GLY A C 1
ATOM 617 O O . GLY A 1 77 ? -14.080 -7.339 16.581 1.00 96.00 77 GLY A O 1
ATOM 618 N N . ASP A 1 78 ? -12.410 -5.869 16.326 1.00 97.75 78 ASP A N 1
ATOM 619 C CA . ASP A 1 78 ? -13.262 -4.677 16.304 1.00 97.75 78 ASP A CA 1
ATOM 620 C C . ASP A 1 78 ? -13.776 -4.379 14.885 1.00 97.75 78 ASP A C 1
ATOM 622 O O . ASP A 1 78 ? -13.154 -3.651 14.103 1.00 97.75 78 ASP A O 1
ATOM 626 N N . ASP A 1 79 ? -14.918 -4.977 14.548 1.00 98.50 79 ASP A N 1
ATOM 627 C CA . ASP A 1 79 ? -15.560 -4.835 13.237 1.00 98.50 79 ASP A CA 1
ATOM 628 C C . ASP A 1 79 ? -15.994 -3.395 12.938 1.00 98.50 79 ASP A C 1
ATOM 630 O O . ASP A 1 79 ? -15.910 -2.942 11.796 1.00 98.50 79 ASP A O 1
ATOM 634 N N . GLU A 1 80 ? -16.445 -2.653 13.951 1.00 98.44 80 GLU A N 1
ATOM 635 C CA . GLU A 1 80 ? -16.905 -1.271 13.786 1.00 98.44 80 GLU A CA 1
ATOM 636 C C . GLU A 1 80 ? -15.744 -0.321 13.501 1.00 98.44 80 GLU A C 1
ATOM 638 O O . GLU A 1 80 ? -15.871 0.605 12.695 1.00 98.44 80 GLU A O 1
ATOM 643 N N . TRP A 1 81 ? -14.589 -0.560 14.121 1.00 98.38 81 TRP A N 1
ATOM 644 C CA . TRP A 1 81 ? -13.364 0.146 13.773 1.00 98.38 81 TRP A CA 1
ATOM 645 C C . TRP A 1 81 ? -12.933 -0.161 12.336 1.00 98.38 81 TRP A C 1
ATOM 647 O O . TRP A 1 81 ? -12.679 0.761 11.558 1.00 98.38 81 TRP A O 1
ATOM 657 N N . MET A 1 82 ? -12.916 -1.439 11.948 1.00 98.56 82 MET A N 1
ATOM 658 C CA . MET A 1 82 ? -12.519 -1.839 10.597 1.00 98.56 82 MET A CA 1
ATOM 659 C C . MET A 1 82 ? -13.434 -1.226 9.528 1.00 98.56 82 MET A C 1
ATOM 661 O O . MET A 1 82 ? -12.928 -0.657 8.562 1.00 98.56 82 MET A O 1
ATOM 665 N N . LYS A 1 83 ? -14.759 -1.230 9.738 1.00 98.69 83 LYS A N 1
ATOM 666 C CA . LYS A 1 83 ? -15.746 -0.588 8.846 1.00 98.69 83 LYS A CA 1
ATOM 667 C C . LYS A 1 83 ? -15.438 0.882 8.565 1.00 98.69 83 LYS A C 1
ATOM 669 O O . LYS A 1 83 ? -15.620 1.338 7.440 1.00 98.69 83 LYS A O 1
ATOM 674 N N . LYS A 1 84 ? -14.963 1.625 9.570 1.00 98.50 84 LYS A N 1
ATOM 675 C CA . LYS A 1 84 ? -14.590 3.043 9.423 1.00 98.50 84 LYS A CA 1
ATOM 676 C C . LYS A 1 84 ? -13.290 3.217 8.640 1.00 98.50 84 LYS A C 1
ATOM 678 O O . LYS A 1 84 ? -13.176 4.147 7.849 1.00 98.50 84 LYS A O 1
ATOM 683 N N . MET A 1 85 ? -12.324 2.325 8.847 1.00 98.69 85 MET A N 1
ATOM 684 C CA . MET A 1 85 ? -11.006 2.401 8.209 1.00 98.69 85 MET A CA 1
ATOM 685 C C . MET A 1 85 ? -11.001 1.883 6.768 1.00 98.69 85 MET A C 1
ATOM 687 O O . MET A 1 85 ? -10.244 2.390 5.941 1.00 98.69 85 MET A O 1
ATOM 691 N N . TYR A 1 86 ? -11.843 0.895 6.455 1.00 98.81 86 TYR A N 1
ATOM 692 C CA . TYR A 1 86 ? -11.916 0.248 5.146 1.00 98.81 86 TYR A CA 1
ATOM 693 C C . TYR A 1 86 ? -11.992 1.220 3.955 1.00 98.81 86 TYR A C 1
ATOM 695 O O . TYR A 1 86 ? -11.137 1.110 3.076 1.00 98.81 86 TYR A O 1
ATOM 703 N N . PRO A 1 87 ? -12.923 2.197 3.895 1.00 98.69 87 PRO A N 1
ATOM 704 C CA . PRO A 1 87 ? -13.006 3.103 2.747 1.00 98.69 87 PRO A CA 1
ATOM 705 C C . PRO A 1 87 ? -11.745 3.962 2.567 1.00 98.69 87 PRO A C 1
ATOM 707 O O . PRO A 1 87 ? -11.353 4.245 1.435 1.00 98.69 87 PRO A O 1
ATOM 710 N N . LEU A 1 88 ? -11.073 4.341 3.661 1.00 98.69 88 LEU A N 1
ATOM 711 C CA . LEU A 1 88 ? -9.821 5.102 3.608 1.00 98.69 88 LEU A CA 1
ATOM 712 C C . LEU A 1 88 ? -8.670 4.237 3.083 1.00 98.69 88 LEU A C 1
ATOM 714 O O . LEU A 1 88 ? -7.895 4.690 2.240 1.00 98.69 88 LEU A O 1
ATOM 718 N N . ALA A 1 89 ? -8.590 2.986 3.545 1.00 98.75 89 ALA A N 1
ATOM 719 C CA . ALA A 1 89 ? -7.597 2.017 3.095 1.00 98.75 89 ALA A CA 1
ATOM 720 C C . ALA A 1 89 ? -7.802 1.616 1.626 1.00 98.75 89 ALA A C 1
ATOM 722 O O . ALA A 1 89 ? -6.830 1.535 0.881 1.00 98.75 89 ALA A O 1
ATOM 723 N N . LYS A 1 90 ? -9.056 1.428 1.193 1.00 98.81 90 LYS A N 1
ATOM 724 C CA . LYS A 1 90 ? -9.416 1.146 -0.203 1.00 98.81 90 LYS A CA 1
ATOM 725 C C . LYS A 1 90 ? -8.996 2.293 -1.121 1.00 98.81 90 LYS A C 1
ATOM 727 O O . LYS A 1 90 ? -8.271 2.061 -2.079 1.00 98.81 90 LYS A O 1
ATOM 732 N N . LYS A 1 91 ? -9.340 3.536 -0.760 1.00 98.75 91 LYS A N 1
ATOM 733 C CA . LYS A 1 91 ? -8.900 4.735 -1.490 1.00 98.75 91 LYS A CA 1
ATOM 734 C C . LYS A 1 91 ? -7.370 4.838 -1.560 1.00 98.75 91 LYS A C 1
ATOM 736 O O . LYS A 1 91 ? -6.824 5.186 -2.599 1.00 98.75 91 LYS A O 1
ATOM 741 N N . SER A 1 92 ? -6.677 4.514 -0.468 1.00 98.62 92 SER A N 1
ATOM 742 C CA . SER A 1 92 ? -5.212 4.489 -0.444 1.00 98.62 92 SER A CA 1
ATOM 743 C C . SER A 1 92 ? -4.631 3.425 -1.379 1.00 98.62 92 SER A C 1
ATOM 745 O O . SER A 1 92 ? -3.645 3.702 -2.053 1.00 98.62 92 SER A O 1
ATOM 747 N N . LEU A 1 93 ? -5.252 2.242 -1.468 1.00 98.88 93 LEU A N 1
ATOM 748 C CA . LEU A 1 93 ? -4.851 1.207 -2.423 1.00 98.88 93 LEU A CA 1
ATOM 749 C C . LEU A 1 93 ? -5.102 1.645 -3.870 1.00 98.88 93 LEU A C 1
ATOM 751 O O . LEU A 1 93 ? -4.236 1.438 -4.711 1.00 98.88 93 LEU A O 1
ATOM 755 N N . ASP A 1 94 ? -6.251 2.261 -4.156 1.00 98.75 94 ASP A N 1
ATOM 756 C CA . ASP A 1 94 ? -6.575 2.752 -5.500 1.00 98.75 94 ASP A CA 1
ATOM 757 C C . ASP A 1 94 ? -5.569 3.816 -5.971 1.00 98.75 94 ASP A C 1
ATOM 759 O O . ASP A 1 94 ? -5.157 3.784 -7.131 1.00 98.75 94 ASP A O 1
ATOM 763 N N . TYR A 1 95 ? -5.110 4.693 -5.067 1.00 98.56 95 TYR A N 1
ATOM 764 C CA . TYR A 1 95 ? -3.983 5.593 -5.331 1.00 98.56 95 TYR A CA 1
ATOM 765 C C . TYR A 1 95 ? -2.711 4.823 -5.686 1.00 98.56 95 TYR A C 1
ATOM 767 O O . TYR A 1 95 ? -2.097 5.111 -6.704 1.00 98.56 95 TYR A O 1
ATOM 775 N N . CYS A 1 96 ? -2.324 3.832 -4.876 1.00 98.56 96 CYS A N 1
ATOM 776 C CA . CYS A 1 96 ? -1.110 3.059 -5.130 1.00 98.56 96 CYS A CA 1
ATOM 777 C C . CYS A 1 96 ? -1.150 2.326 -6.479 1.00 98.56 96 CYS A C 1
ATOM 779 O O . CYS A 1 96 ? -0.127 2.235 -7.148 1.00 98.56 96 CYS A O 1
ATOM 781 N N . ILE A 1 97 ? -2.316 1.792 -6.867 1.00 98.75 97 ILE A N 1
ATOM 782 C CA . ILE A 1 97 ? -2.509 1.155 -8.177 1.00 98.75 97 ILE A CA 1
ATOM 783 C C . ILE A 1 97 ? -2.305 2.194 -9.278 1.00 98.75 97 ILE A C 1
ATOM 785 O O . ILE A 1 97 ? -1.554 1.949 -10.209 1.00 98.75 97 ILE A O 1
ATOM 789 N N . HIS A 1 98 ? -2.931 3.366 -9.158 1.00 98.06 98 HIS A N 1
ATOM 790 C CA . HIS A 1 98 ? -2.775 4.432 -10.144 1.00 98.06 98 HIS A CA 1
ATOM 791 C C . HIS A 1 98 ? -1.329 4.933 -10.262 1.00 98.06 98 HIS A C 1
ATOM 793 O O . HIS A 1 98 ? -0.862 5.152 -11.372 1.00 98.06 98 HIS A O 1
ATOM 799 N N . GLU A 1 99 ? -0.639 5.107 -9.135 1.00 97.56 99 GLU A N 1
ATOM 800 C CA . GLU A 1 99 ? 0.709 5.674 -9.085 1.00 97.56 99 GLU A CA 1
ATOM 801 C C . GLU A 1 99 ? 1.781 4.677 -9.540 1.00 97.56 99 GLU A C 1
ATOM 803 O O . GLU A 1 99 ? 2.712 5.066 -10.236 1.00 97.56 99 GLU A O 1
ATOM 808 N N . TRP A 1 100 ? 1.678 3.401 -9.142 1.00 98.31 100 TRP A N 1
ATOM 809 C CA . TRP A 1 100 ? 2.764 2.432 -9.337 1.00 98.31 100 TRP A CA 1
ATOM 810 C C . TRP A 1 100 ? 2.457 1.279 -10.290 1.00 98.31 100 TRP A C 1
ATOM 812 O O . TRP A 1 100 ? 3.392 0.682 -10.816 1.00 98.31 100 TRP A O 1
ATOM 822 N N . ASP A 1 101 ? 1.186 0.970 -10.540 1.00 98.31 101 ASP A N 1
ATOM 823 C CA . ASP A 1 101 ? 0.735 -0.092 -11.453 1.00 98.31 101 ASP A CA 1
ATOM 824 C C . ASP A 1 101 ? -0.370 0.433 -12.402 1.00 98.31 101 ASP A C 1
ATOM 826 O O . ASP A 1 101 ? -1.463 -0.143 -12.464 1.00 98.31 101 ASP A O 1
ATOM 830 N N . PRO A 1 102 ? -0.149 1.554 -13.130 1.00 97.88 102 PRO A N 1
ATOM 831 C CA . PRO A 1 102 ? -1.198 2.215 -13.916 1.00 97.88 102 PRO A CA 1
ATOM 832 C C . PRO A 1 102 ? -1.741 1.338 -15.053 1.00 97.88 102 PRO A C 1
ATOM 834 O O . PRO A 1 102 ? -2.864 1.544 -15.519 1.00 97.88 102 PRO A O 1
ATOM 837 N N . ARG A 1 103 ? -0.963 0.340 -15.490 1.00 97.50 103 ARG A N 1
ATOM 838 C CA . ARG A 1 103 ? -1.345 -0.641 -16.517 1.00 97.50 103 ARG A CA 1
ATOM 839 C C . ARG A 1 103 ? -1.969 -1.908 -15.920 1.00 97.50 103 ARG A C 1
ATOM 841 O O . ARG A 1 103 ? -2.322 -2.822 -16.665 1.00 97.50 103 ARG A O 1
ATOM 848 N N . GLU A 1 104 ? -2.156 -1.956 -14.601 1.00 98.06 104 GLU A N 1
ATOM 849 C CA . GLU A 1 104 ? -2.790 -3.054 -13.869 1.00 98.06 104 GLU A CA 1
ATOM 850 C C . GLU A 1 104 ? -2.162 -4.435 -14.144 1.00 98.06 104 GLU A C 1
ATOM 852 O O . GLU A 1 104 ? -2.849 -5.464 -14.229 1.00 98.06 104 GLU A O 1
ATOM 857 N N . THR A 1 105 ? -0.838 -4.474 -14.259 1.00 97.06 105 THR A N 1
ATOM 858 C CA . THR A 1 105 ? -0.029 -5.683 -14.453 1.00 97.06 105 THR A CA 1
ATOM 859 C C . THR A 1 105 ? -0.029 -6.595 -13.227 1.00 97.06 105 THR A C 1
ATOM 861 O O . THR A 1 105 ? 0.202 -7.797 -13.354 1.00 97.06 105 THR A O 1
ATOM 864 N N . GLY A 1 106 ? -0.347 -6.057 -12.045 1.00 97.88 106 GLY A N 1
ATOM 865 C CA . GLY A 1 106 ? -0.224 -6.754 -10.766 1.00 97.88 106 GLY A CA 1
ATOM 866 C C . GLY A 1 106 ? 1.156 -6.592 -10.122 1.00 97.88 106 GLY A C 1
ATOM 867 O O . GLY A 1 106 ? 1.419 -7.204 -9.087 1.00 97.88 106 GLY A O 1
ATOM 868 N N . THR A 1 107 ? 2.026 -5.754 -10.688 1.00 98.06 107 THR A N 1
ATOM 869 C CA . THR A 1 107 ? 3.352 -5.426 -10.148 1.00 98.06 107 THR A CA 1
ATOM 870 C C . THR A 1 107 ? 3.621 -3.929 -10.215 1.00 98.06 107 THR A C 1
ATOM 872 O O . THR A 1 107 ? 2.954 -3.224 -10.960 1.00 98.06 107 THR A O 1
ATOM 875 N N . LEU A 1 108 ? 4.582 -3.435 -9.431 1.00 98.06 108 LEU A N 1
ATOM 876 C CA . LEU A 1 108 ? 4.980 -2.030 -9.514 1.00 98.06 108 LEU A CA 1
ATOM 877 C C . LEU A 1 108 ? 5.905 -1.836 -10.715 1.00 98.06 108 LEU A C 1
ATOM 879 O O . LEU A 1 108 ? 6.951 -2.475 -10.799 1.00 98.06 108 LEU A O 1
ATOM 883 N N . GLU A 1 109 ? 5.528 -0.937 -11.609 1.00 96.38 109 GLU A N 1
ATOM 884 C CA . GLU A 1 109 ? 6.269 -0.603 -12.823 1.00 96.38 109 GLU A CA 1
ATOM 885 C C . GLU A 1 109 ? 6.923 0.779 -12.720 1.00 96.38 109 GLU A C 1
ATOM 887 O O . GLU A 1 109 ? 8.100 0.929 -13.042 1.00 96.38 109 GLU A O 1
ATOM 892 N N . GLU A 1 110 ? 6.174 1.770 -12.230 1.00 97.44 110 GLU A N 1
ATOM 893 C CA . GLU A 1 110 ? 6.636 3.154 -12.083 1.00 97.44 110 GLU A CA 1
ATOM 894 C C . GLU A 1 110 ? 7.640 3.305 -10.921 1.00 97.44 110 GLU A C 1
ATOM 896 O O . GLU A 1 110 ? 7.703 2.445 -10.024 1.00 97.44 110 GLU A O 1
ATOM 901 N N . PRO A 1 111 ? 8.435 4.394 -10.901 1.00 96.69 111 PRO A N 1
ATOM 902 C CA . PRO A 1 111 ? 9.354 4.671 -9.808 1.00 96.69 111 PRO A CA 1
ATOM 903 C C . PRO A 1 111 ? 8.633 4.741 -8.466 1.00 96.69 111 PRO A C 1
ATOM 905 O O . PRO A 1 111 ? 7.669 5.483 -8.281 1.00 96.69 111 PRO A O 1
ATOM 908 N N . HIS A 1 112 ? 9.144 3.992 -7.496 1.00 96.81 112 HIS A N 1
ATOM 909 C CA . HIS A 1 112 ? 8.551 3.926 -6.171 1.00 96.81 112 HIS A CA 1
ATOM 910 C C . HIS A 1 112 ? 9.603 4.060 -5.075 1.00 96.81 112 HIS A C 1
ATOM 912 O O . HIS A 1 112 ? 10.500 3.226 -4.904 1.00 96.81 112 HIS A O 1
ATOM 918 N N . HIS A 1 113 ? 9.450 5.135 -4.305 1.00 96.38 113 HIS A N 1
ATOM 919 C CA . HIS A 1 113 ? 10.240 5.402 -3.116 1.00 96.38 113 HIS A CA 1
ATOM 920 C C . HIS A 1 113 ? 9.922 4.375 -2.022 1.00 96.38 113 HIS A C 1
ATOM 922 O O . HIS A 1 113 ? 8.789 3.900 -1.904 1.00 96.38 113 HIS A O 1
ATOM 928 N N . ASN A 1 114 ? 10.908 4.016 -1.207 1.00 95.94 114 ASN A N 1
ATOM 929 C CA . ASN A 1 114 ? 10.771 2.967 -0.194 1.00 95.94 114 ASN A CA 1
ATOM 930 C C . ASN A 1 114 ? 11.724 3.203 0.994 1.00 95.94 114 ASN A C 1
ATOM 932 O O . ASN A 1 114 ? 12.397 4.228 1.058 1.00 95.94 114 ASN A O 1
ATOM 936 N N . THR A 1 115 ? 11.774 2.294 1.975 1.00 95.75 115 THR A N 1
ATOM 937 C CA . THR A 1 115 ? 12.618 2.456 3.178 1.00 95.75 115 THR A CA 1
ATOM 938 C C . THR A 1 115 ? 14.129 2.562 2.935 1.00 95.75 115 THR A C 1
ATOM 940 O O . THR A 1 115 ? 14.849 2.847 3.890 1.00 95.75 115 THR A O 1
ATOM 943 N N . TYR A 1 116 ? 14.623 2.306 1.720 1.00 93.81 116 TYR A N 1
ATOM 944 C CA . TYR A 1 116 ? 16.038 2.463 1.368 1.00 93.81 116 TYR A CA 1
ATOM 945 C C . TYR A 1 116 ? 16.385 3.902 0.949 1.00 93.81 116 TYR A C 1
ATOM 947 O O . TYR A 1 116 ? 17.521 4.154 0.555 1.00 93.81 116 TYR A O 1
ATOM 955 N N . ASP A 1 117 ? 15.423 4.830 1.034 1.00 91.00 117 ASP A N 1
ATOM 956 C CA . ASP A 1 117 ? 15.560 6.244 0.670 1.00 91.00 117 ASP A CA 1
ATOM 957 C C . ASP A 1 117 ? 16.017 6.457 -0.792 1.00 91.00 117 ASP A C 1
ATOM 959 O O . ASP A 1 117 ? 16.721 7.415 -1.109 1.00 91.00 117 ASP A O 1
ATOM 963 N N . VAL A 1 118 ? 15.600 5.553 -1.688 1.00 92.19 118 VAL A N 1
ATOM 964 C CA . VAL A 1 118 ? 15.830 5.598 -3.142 1.00 92.19 118 VAL A CA 1
ATOM 965 C C . VAL A 1 118 ? 14.595 5.110 -3.900 1.00 92.19 118 VAL A C 1
ATOM 967 O O . VAL A 1 118 ? 13.756 4.390 -3.349 1.00 92.19 118 VAL A O 1
ATOM 970 N N . GLU A 1 119 ? 14.506 5.449 -5.182 1.00 93.94 119 GLU A N 1
ATOM 971 C CA . GLU A 1 119 ? 13.469 4.963 -6.087 1.00 93.94 119 GLU A CA 1
ATOM 972 C C . GLU A 1 119 ? 13.880 3.622 -6.696 1.00 93.94 119 GLU A C 1
ATOM 974 O O . GLU A 1 119 ? 14.927 3.489 -7.334 1.00 93.94 119 GLU A O 1
ATOM 979 N N . PHE A 1 120 ? 13.027 2.616 -6.527 1.00 96.31 120 PHE A N 1
ATOM 980 C CA . PHE A 1 120 ? 13.103 1.398 -7.325 1.00 96.31 120 PHE A CA 1
ATOM 981 C C . PHE A 1 120 ? 12.299 1.581 -8.607 1.00 96.31 120 PHE A C 1
ATOM 983 O O . PHE A 1 120 ? 11.272 2.253 -8.606 1.00 96.31 120 PHE A O 1
ATOM 990 N N . TRP A 1 121 ? 12.776 0.968 -9.686 1.00 96.81 121 TRP A N 1
ATOM 991 C CA . TRP A 1 121 ? 12.200 1.078 -11.024 1.00 96.81 121 TRP A CA 1
ATOM 992 C C . TRP A 1 121 ? 11.857 -0.314 -11.528 1.00 96.81 121 TRP A C 1
ATOM 994 O O . TRP A 1 121 ? 12.744 -1.164 -11.600 1.00 96.81 121 TRP A O 1
ATOM 1004 N N . GLY A 1 122 ? 10.589 -0.562 -11.836 1.00 97.19 122 GLY A N 1
ATOM 1005 C CA . GLY A 1 122 ? 10.116 -1.878 -12.243 1.00 97.19 122 GLY A CA 1
ATOM 1006 C C . GLY A 1 122 ? 9.930 -2.910 -11.114 1.00 97.19 122 GLY A C 1
ATOM 1007 O O . GLY A 1 122 ? 10.214 -2.647 -9.932 1.00 97.19 122 GLY A O 1
ATOM 1008 N N . PRO A 1 123 ? 9.432 -4.106 -11.477 1.00 97.69 123 PRO A N 1
ATOM 1009 C CA . PRO A 1 123 ? 8.990 -5.112 -10.520 1.00 97.69 123 PRO A CA 1
ATOM 1010 C C . PRO A 1 123 ? 10.128 -5.695 -9.680 1.00 97.69 123 PRO A C 1
ATOM 1012 O O . PRO A 1 123 ? 11.187 -6.078 -10.175 1.00 97.69 123 PRO A O 1
ATOM 1015 N N . ASN A 1 124 ? 9.891 -5.831 -8.377 1.00 97.94 124 ASN A N 1
ATOM 1016 C CA . ASN A 1 124 ? 10.832 -6.450 -7.443 1.00 97.94 124 ASN A CA 1
ATOM 1017 C C . ASN A 1 124 ? 10.111 -7.258 -6.367 1.00 97.94 124 ASN A C 1
ATOM 1019 O O . ASN A 1 124 ? 8.959 -6.974 -6.031 1.00 97.94 124 ASN A O 1
ATOM 1023 N N . GLY A 1 125 ? 10.808 -8.230 -5.777 1.00 97.44 125 GLY A N 1
ATOM 1024 C CA . GLY A 1 125 ? 10.227 -9.091 -4.747 1.00 97.44 125 GLY A CA 1
ATOM 1025 C C . GLY A 1 125 ? 9.720 -8.341 -3.507 1.00 97.44 125 GLY A C 1
ATOM 1026 O O . GLY A 1 125 ? 8.681 -8.700 -2.955 1.00 97.44 125 GLY A O 1
ATOM 1027 N N . MET A 1 126 ? 10.404 -7.273 -3.080 1.00 97.44 126 MET A N 1
ATOM 1028 C CA . MET A 1 126 ? 10.060 -6.542 -1.858 1.00 97.44 126 MET A CA 1
ATOM 1029 C C . MET A 1 126 ? 8.720 -5.808 -1.986 1.00 97.44 126 MET A C 1
ATOM 1031 O O . MET A 1 126 ? 7.758 -6.167 -1.305 1.00 97.44 126 MET A O 1
ATOM 1035 N N . CYS A 1 127 ? 8.634 -4.785 -2.837 1.00 98.25 127 CYS A N 1
ATOM 1036 C CA . CYS A 1 127 ? 7.446 -3.935 -2.912 1.00 98.25 127 CYS A CA 1
ATOM 1037 C C . CYS A 1 127 ? 6.260 -4.664 -3.553 1.00 98.25 127 CYS A C 1
ATOM 1039 O O . CYS A 1 127 ? 5.127 -4.474 -3.110 1.00 98.25 127 CYS A O 1
ATOM 1041 N N . THR A 1 128 ? 6.506 -5.581 -4.496 1.00 98.44 128 THR A N 1
ATOM 1042 C CA . THR A 1 128 ? 5.437 -6.421 -5.061 1.00 98.44 128 THR A CA 1
ATOM 1043 C C . THR A 1 128 ? 4.816 -7.318 -3.991 1.00 98.44 128 THR A C 1
ATOM 1045 O O . THR A 1 128 ? 3.596 -7.449 -3.940 1.00 98.44 128 THR A O 1
ATOM 1048 N N . SER A 1 129 ? 5.601 -7.877 -3.059 1.00 98.25 129 SER A N 1
ATOM 1049 C CA . SER A 1 129 ? 5.029 -8.672 -1.960 1.00 98.25 129 SER A CA 1
ATOM 1050 C C . SER A 1 129 ? 4.125 -7.844 -1.034 1.00 98.25 129 SER A C 1
ATOM 1052 O O . SER A 1 129 ? 3.060 -8.321 -0.631 1.00 98.25 129 SER A O 1
ATOM 1054 N N . PHE A 1 130 ? 4.491 -6.587 -0.750 1.00 98.62 130 PHE A N 1
ATOM 1055 C CA . PHE A 1 130 ? 3.636 -5.663 -0.002 1.00 98.62 130 PHE A CA 1
ATOM 1056 C C . PHE A 1 130 ? 2.362 -5.315 -0.774 1.00 98.62 130 PHE A C 1
ATOM 1058 O O . PHE A 1 130 ? 1.280 -5.324 -0.186 1.00 98.62 130 PHE A O 1
ATOM 1065 N N . TYR A 1 131 ? 2.461 -5.067 -2.080 1.00 98.81 131 TYR A N 1
ATOM 1066 C CA . TYR A 1 131 ? 1.307 -4.788 -2.933 1.00 98.81 131 TYR A CA 1
ATOM 1067 C C . TYR A 1 131 ? 0.317 -5.957 -2.962 1.00 98.81 131 TYR A C 1
ATOM 1069 O O . TYR A 1 131 ? -0.865 -5.772 -2.666 1.00 98.81 131 TYR A O 1
ATOM 1077 N N . LEU A 1 132 ? 0.798 -7.181 -3.197 1.00 98.88 132 LEU A N 1
ATOM 1078 C CA . LEU A 1 132 ? -0.028 -8.391 -3.143 1.00 98.88 132 LEU A CA 1
ATOM 1079 C C . LEU A 1 132 ? -0.642 -8.607 -1.752 1.00 98.88 132 LEU A C 1
ATOM 1081 O O . LEU A 1 132 ? -1.810 -8.988 -1.632 1.00 98.88 132 LEU A O 1
ATOM 1085 N N . GLY A 1 133 ? 0.114 -8.319 -0.691 1.00 98.81 133 GLY A N 1
ATOM 1086 C CA . GLY A 1 133 ? -0.382 -8.335 0.683 1.00 98.81 133 GLY A CA 1
ATOM 1087 C C . GLY A 1 133 ? -1.506 -7.321 0.924 1.00 98.81 133 GLY A C 1
ATOM 1088 O O . GLY A 1 133 ? -2.508 -7.658 1.559 1.00 98.81 133 GLY A O 1
ATOM 1089 N N . ALA A 1 134 ? -1.379 -6.105 0.391 1.00 98.88 134 ALA A N 1
ATOM 1090 C CA . ALA A 1 134 ? -2.381 -5.049 0.496 1.00 98.88 134 ALA A CA 1
ATOM 1091 C C . ALA A 1 134 ? -3.647 -5.366 -0.319 1.00 98.88 134 ALA A C 1
ATOM 1093 O O . ALA A 1 134 ? -4.752 -5.226 0.207 1.00 98.88 134 ALA A O 1
ATOM 1094 N N . LEU A 1 135 ? -3.504 -5.881 -1.547 1.00 98.94 135 LEU A N 1
ATOM 1095 C CA . LEU A 1 135 ? -4.618 -6.375 -2.368 1.00 98.94 135 LEU A CA 1
ATOM 1096 C C . LEU A 1 135 ? -5.408 -7.463 -1.631 1.00 98.94 135 LEU A C 1
ATOM 1098 O O . LEU A 1 135 ? -6.639 -7.414 -1.563 1.00 98.94 135 LEU A O 1
ATOM 1102 N N . LYS A 1 136 ? -4.704 -8.416 -1.009 1.00 98.88 136 LYS A N 1
ATOM 1103 C CA . LYS A 1 136 ? -5.320 -9.470 -0.195 1.00 98.88 136 LYS A CA 1
ATOM 1104 C C . LYS A 1 136 ? -6.016 -8.913 1.047 1.00 98.88 136 LYS A C 1
ATOM 1106 O O . LYS A 1 136 ? -7.113 -9.355 1.382 1.00 98.88 136 LYS A O 1
ATOM 1111 N N . ALA A 1 137 ? -5.399 -7.951 1.730 1.00 98.88 137 ALA A N 1
ATOM 1112 C CA . ALA A 1 137 ? -5.973 -7.301 2.905 1.00 98.88 137 ALA A CA 1
ATOM 1113 C C . ALA A 1 137 ? -7.287 -6.577 2.569 1.00 98.88 137 ALA A C 1
ATOM 1115 O O . ALA A 1 137 ? -8.294 -6.805 3.242 1.00 98.88 137 ALA A O 1
ATOM 1116 N N . ILE A 1 138 ? -7.300 -5.764 1.506 1.00 98.88 138 ILE A N 1
ATOM 1117 C CA . ILE A 1 138 ? -8.509 -5.076 1.030 1.00 98.88 138 ILE A CA 1
ATOM 1118 C C . ILE A 1 138 ? -9.566 -6.073 0.563 1.00 98.88 138 ILE A C 1
ATOM 1120 O O . ILE A 1 138 ? -10.731 -5.901 0.911 1.00 98.88 138 ILE A O 1
ATOM 1124 N N . SER A 1 139 ? -9.179 -7.133 -0.151 1.00 98.88 139 SER A N 1
ATOM 1125 C CA . SER A 1 139 ? -10.127 -8.162 -0.597 1.00 98.88 139 SER A CA 1
ATOM 1126 C C . SER A 1 139 ? -10.818 -8.837 0.590 1.00 98.88 139 SER A C 1
ATOM 1128 O O . SER A 1 139 ? -12.042 -8.880 0.652 1.00 98.88 139 SER A O 1
ATOM 1130 N N . ASN A 1 140 ? -10.053 -9.260 1.600 1.00 98.88 140 ASN A N 1
ATOM 1131 C CA . ASN A 1 140 ? -10.611 -9.914 2.785 1.00 98.88 140 ASN A CA 1
ATOM 1132 C C . ASN A 1 140 ? -11.540 -8.995 3.598 1.00 98.88 140 ASN A C 1
ATOM 1134 O O . ASN A 1 140 ? -12.564 -9.453 4.101 1.00 98.88 140 ASN A O 1
ATOM 1138 N N . MET A 1 141 ? -11.180 -7.717 3.768 1.00 98.88 141 MET A N 1
ATOM 1139 C CA . MET A 1 141 ? -12.051 -6.752 4.454 1.00 98.88 141 MET A CA 1
ATOM 1140 C C . MET A 1 141 ? -13.303 -6.446 3.628 1.00 98.88 141 MET A C 1
ATOM 1142 O O . MET A 1 141 ? -14.397 -6.418 4.180 1.00 98.88 141 MET A O 1
ATOM 1146 N N . GLY A 1 142 ? -13.156 -6.268 2.313 1.00 98.81 142 GLY A N 1
ATOM 1147 C CA . GLY A 1 142 ? -14.268 -5.996 1.406 1.00 98.81 142 GLY A CA 1
ATOM 1148 C C . GLY A 1 142 ? -15.275 -7.139 1.368 1.00 98.81 142 GLY A C 1
ATOM 1149 O O . GLY A 1 142 ? -16.466 -6.899 1.505 1.00 98.81 142 GLY A O 1
ATOM 1150 N N . GLU A 1 143 ? -14.809 -8.386 1.305 1.00 98.69 143 GLU A N 1
ATOM 1151 C CA . GLU A 1 143 ? -15.671 -9.575 1.353 1.00 98.69 143 GLU A CA 1
ATOM 1152 C C . GLU A 1 143 ? -16.481 -9.660 2.642 1.00 98.69 143 GLU A C 1
ATOM 1154 O O . GLU A 1 143 ? -17.677 -9.944 2.598 1.00 98.69 143 GLU A O 1
ATOM 1159 N N . TYR A 1 144 ? -15.851 -9.376 3.786 1.00 98.69 144 TYR A N 1
ATOM 1160 C CA . TYR A 1 144 ? -16.554 -9.321 5.067 1.00 98.69 144 TYR A CA 1
ATOM 1161 C C . TYR A 1 144 ? -17.660 -8.253 5.069 1.00 98.69 144 TYR A C 1
ATOM 1163 O O . TYR A 1 144 ? -18.710 -8.446 5.678 1.00 98.69 144 TYR A O 1
ATOM 1171 N N . LEU A 1 145 ? -17.444 -7.140 4.363 1.00 98.69 145 LEU A N 1
ATOM 1172 C CA . LEU A 1 145 ? -18.404 -6.043 4.228 1.00 98.69 145 LEU A CA 1
ATOM 1173 C C . LEU A 1 145 ? -19.401 -6.217 3.070 1.00 98.69 145 LEU A C 1
ATOM 1175 O O . LEU A 1 145 ? -20.318 -5.406 2.948 1.00 98.69 145 LEU A O 1
ATOM 1179 N N . GLY A 1 146 ? -19.251 -7.256 2.244 1.00 98.56 146 GLY A N 1
ATOM 1180 C CA . GLY A 1 146 ? -20.065 -7.478 1.048 1.00 98.56 146 GLY A CA 1
ATOM 1181 C C . GLY A 1 146 ? -19.754 -6.539 -0.127 1.00 98.56 146 GLY A C 1
ATOM 1182 O O . GLY A 1 146 ? -20.625 -6.336 -0.970 1.00 98.56 146 GLY A O 1
ATOM 1183 N N . ASP A 1 147 ? -18.554 -5.952 -0.182 1.00 98.56 147 ASP A N 1
ATOM 1184 C CA . ASP A 1 147 ? -18.084 -5.113 -1.296 1.00 98.56 147 ASP A CA 1
ATOM 1185 C C . ASP A 1 147 ? -17.587 -5.963 -2.485 1.00 98.56 147 ASP A C 1
ATOM 1187 O O . ASP A 1 147 ? -17.167 -7.113 -2.318 1.00 98.56 147 ASP A O 1
ATOM 1191 N N . ASP A 1 148 ? -17.599 -5.394 -3.694 1.00 98.44 148 ASP A N 1
ATOM 1192 C CA . ASP A 1 148 ? -17.016 -6.037 -4.875 1.00 98.44 148 ASP A CA 1
ATOM 1193 C C . ASP A 1 148 ? -15.491 -5.877 -4.874 1.00 98.44 148 ASP A C 1
ATOM 1195 O O . ASP A 1 148 ? -14.941 -4.780 -5.004 1.00 98.44 148 ASP A O 1
ATOM 1199 N N . VAL A 1 149 ? -14.800 -7.009 -4.744 1.00 98.69 149 VAL A N 1
ATOM 1200 C CA . VAL A 1 149 ? -13.334 -7.097 -4.684 1.00 98.69 149 VAL A CA 1
ATOM 1201 C C . VAL A 1 149 ? -12.727 -7.790 -5.907 1.00 98.69 149 VAL A C 1
ATOM 1203 O O . VAL A 1 149 ? -11.544 -8.137 -5.908 1.00 98.69 149 VAL A O 1
ATOM 1206 N N . SER A 1 150 ? -13.524 -8.015 -6.956 1.00 98.69 150 SER A N 1
ATOM 1207 C CA . SER A 1 150 ? -13.117 -8.752 -8.158 1.00 98.69 150 SER A CA 1
ATOM 1208 C C . SER A 1 150 ? -11.863 -8.168 -8.820 1.00 98.69 150 SER A C 1
ATOM 1210 O O . SER A 1 150 ? -10.934 -8.918 -9.130 1.00 98.69 150 SER A O 1
ATOM 1212 N N . ARG A 1 151 ? -11.784 -6.835 -8.946 1.00 98.56 151 ARG A N 1
ATOM 1213 C CA . ARG A 1 151 ? -10.609 -6.115 -9.474 1.00 98.56 151 ARG A CA 1
ATOM 1214 C C . ARG A 1 151 ? -9.341 -6.417 -8.672 1.00 98.56 151 ARG A C 1
ATOM 1216 O O . ARG A 1 151 ? -8.323 -6.788 -9.253 1.00 98.56 151 ARG A O 1
ATOM 1223 N N . TYR A 1 152 ? -9.408 -6.318 -7.344 1.00 98.81 152 TYR A N 1
ATOM 1224 C CA . TYR A 1 152 ? -8.250 -6.529 -6.469 1.00 98.81 152 TYR A CA 1
ATOM 1225 C C . TYR A 1 152 ? -7.770 -7.982 -6.480 1.00 98.81 152 TYR A C 1
ATOM 1227 O O . TYR A 1 152 ? -6.566 -8.234 -6.515 1.00 98.81 152 TYR A O 1
ATOM 1235 N N . ARG A 1 153 ? -8.694 -8.949 -6.520 1.00 98.69 153 ARG A N 1
ATOM 1236 C CA . ARG A 1 153 ? -8.342 -10.369 -6.660 1.00 98.69 153 ARG A CA 1
ATOM 1237 C C . ARG A 1 153 ? -7.690 -10.667 -8.009 1.00 98.69 153 ARG A C 1
ATOM 1239 O O . ARG A 1 153 ? -6.679 -11.361 -8.046 1.00 98.69 153 ARG A O 1
ATOM 1246 N N . ALA A 1 154 ? -8.221 -10.108 -9.097 1.00 98.75 154 ALA A N 1
ATOM 1247 C CA . ALA A 1 154 ? -7.652 -10.292 -10.428 1.00 98.75 154 ALA A CA 1
ATOM 1248 C C . ALA A 1 154 ? -6.225 -9.724 -10.528 1.00 98.75 154 ALA A C 1
ATOM 1250 O O . ALA A 1 154 ? -5.349 -10.382 -11.087 1.00 98.75 154 ALA A O 1
ATOM 1251 N N . LEU A 1 155 ? -5.980 -8.542 -9.953 1.00 98.62 155 LEU A N 1
ATOM 1252 C CA . LEU A 1 155 ? -4.640 -7.958 -9.833 1.00 98.62 155 LEU A CA 1
ATOM 1253 C C . LEU A 1 155 ? -3.703 -8.835 -8.998 1.00 98.62 155 LEU A C 1
ATOM 1255 O O . LEU A 1 155 ? -2.583 -9.116 -9.422 1.00 98.62 155 LEU A O 1
ATOM 1259 N N . MET A 1 156 ? -4.178 -9.323 -7.848 1.00 98.62 156 MET A N 1
ATOM 1260 C CA . MET A 1 156 ? -3.396 -10.202 -6.977 1.00 98.62 156 MET A CA 1
ATOM 1261 C C . MET A 1 156 ? -2.978 -11.490 -7.698 1.00 98.62 156 MET A C 1
ATOM 1263 O O . MET A 1 156 ? -1.839 -11.931 -7.565 1.00 98.62 156 MET A O 1
ATOM 1267 N N . ASP A 1 157 ? -3.881 -12.092 -8.475 1.00 98.62 157 ASP A N 1
ATOM 1268 C CA . ASP A 1 157 ? -3.586 -13.304 -9.241 1.00 98.62 157 ASP A CA 1
ATOM 1269 C C . ASP A 1 157 ? -2.587 -13.054 -10.377 1.00 98.62 157 ASP A C 1
ATOM 1271 O O . ASP A 1 157 ? -1.733 -13.908 -10.619 1.00 98.62 157 ASP A O 1
ATOM 1275 N N . ARG A 1 158 ? -2.656 -11.900 -11.058 1.00 98.69 158 ARG A N 1
ATOM 1276 C CA . ARG A 1 158 ? -1.658 -11.517 -12.071 1.00 98.69 158 ARG A CA 1
ATOM 1277 C C . ARG A 1 158 ? -0.281 -11.324 -11.447 1.00 98.69 158 ARG A C 1
ATOM 1279 O O . ARG A 1 158 ? 0.671 -11.973 -11.870 1.00 98.69 158 ARG A O 1
ATOM 1286 N N . GLY A 1 159 ? -0.191 -10.523 -10.389 1.00 98.56 159 GLY A N 1
ATOM 1287 C CA . GLY A 1 159 ? 1.084 -10.258 -9.733 1.00 98.56 159 GLY A CA 1
ATOM 1288 C C . GLY A 1 159 ? 1.691 -11.489 -9.061 1.00 98.56 159 GLY A C 1
ATOM 1289 O O . GLY A 1 159 ? 2.909 -11.641 -9.066 1.00 98.56 159 GLY A O 1
ATOM 1290 N N . ARG A 1 160 ? 0.869 -12.424 -8.553 1.00 98.56 160 ARG A N 1
ATOM 1291 C CA . ARG A 1 160 ? 1.364 -13.727 -8.077 1.00 98.56 160 ARG A CA 1
ATOM 1292 C C . ARG A 1 160 ? 2.082 -14.486 -9.194 1.00 98.56 160 ARG A C 1
ATOM 1294 O O . ARG A 1 160 ? 3.177 -14.980 -8.954 1.00 98.56 160 ARG A O 1
ATOM 1301 N N . LYS A 1 161 ? 1.497 -14.550 -10.395 1.00 98.50 161 LYS A N 1
ATOM 1302 C CA . LYS A 1 161 ? 2.133 -15.219 -11.541 1.00 98.50 161 LYS A CA 1
ATOM 1303 C C . LYS A 1 161 ? 3.452 -14.556 -11.915 1.00 98.50 161 LYS A C 1
ATOM 1305 O O . LYS A 1 161 ? 4.439 -15.257 -12.046 1.00 98.50 161 LYS A O 1
ATOM 1310 N N . VAL A 1 162 ? 3.499 -13.225 -11.992 1.00 98.25 162 VAL A N 1
ATOM 1311 C CA . VAL A 1 162 ? 4.752 -12.502 -12.286 1.00 98.25 162 VAL A CA 1
ATOM 1312 C C . VAL A 1 162 ? 5.817 -12.791 -11.222 1.00 98.25 162 VAL A C 1
ATOM 1314 O O . VAL A 1 162 ? 6.962 -13.087 -11.550 1.00 98.25 162 VAL A O 1
ATOM 1317 N N . MET A 1 163 ? 5.444 -12.783 -9.939 1.00 98.19 163 MET A N 1
ATOM 1318 C CA . MET A 1 163 ? 6.362 -13.143 -8.854 1.00 98.19 163 MET A CA 1
ATOM 1319 C C . MET A 1 163 ? 6.915 -14.567 -9.013 1.00 98.19 163 MET A C 1
ATOM 1321 O O . MET A 1 163 ? 8.118 -14.769 -8.878 1.00 98.19 163 MET A O 1
ATOM 1325 N N . GLU A 1 164 ? 6.047 -15.543 -9.280 1.00 98.25 164 GLU A N 1
ATOM 1326 C CA . GLU A 1 164 ? 6.398 -16.968 -9.357 1.00 98.25 164 GLU A CA 1
ATOM 1327 C C . GLU A 1 164 ? 7.147 -17.344 -10.645 1.00 98.25 164 GLU A C 1
ATOM 1329 O O . GLU A 1 164 ? 8.039 -18.189 -10.598 1.00 98.25 164 GLU A O 1
ATOM 1334 N N . GLU A 1 165 ? 6.789 -16.742 -11.780 1.00 98.00 165 GLU A N 1
ATOM 1335 C CA . GLU A 1 165 ? 7.250 -17.146 -13.114 1.00 98.00 165 GLU A CA 1
ATOM 1336 C C . GLU A 1 165 ? 8.354 -16.236 -13.676 1.00 98.00 165 GLU A C 1
ATOM 1338 O O . GLU A 1 165 ? 9.218 -16.722 -14.403 1.00 98.00 165 GLU A O 1
ATOM 1343 N N . GLU A 1 166 ? 8.349 -14.938 -13.350 1.00 97.75 166 GLU A N 1
ATOM 1344 C CA . GLU A 1 166 ? 9.303 -13.961 -13.903 1.00 97.75 166 GLU A CA 1
ATOM 1345 C C . GLU A 1 166 ? 10.352 -13.519 -12.880 1.00 97.75 166 GLU A C 1
ATOM 1347 O O . GLU A 1 166 ? 11.532 -13.405 -13.211 1.00 97.75 166 GLU A O 1
ATOM 1352 N N . LEU A 1 167 ? 9.946 -13.268 -11.630 1.00 98.06 167 LEU A N 1
ATOM 1353 C CA . LEU A 1 167 ? 10.859 -12.734 -10.615 1.00 98.06 167 LEU A CA 1
ATOM 1354 C C . LEU A 1 167 ? 11.593 -13.820 -9.829 1.00 98.06 167 LEU A C 1
ATOM 1356 O O . LEU A 1 167 ? 12.676 -13.556 -9.311 1.00 98.06 167 LEU A O 1
ATOM 1360 N N . PHE A 1 168 ? 11.049 -15.029 -9.710 1.00 98.38 168 PHE A N 1
ATOM 1361 C CA . PHE A 1 168 ? 11.746 -16.122 -9.040 1.00 98.38 168 PHE A CA 1
ATOM 1362 C C . PHE A 1 168 ? 12.704 -16.833 -10.002 1.00 98.38 168 PHE A C 1
ATOM 1364 O O . PHE A 1 168 ? 12.287 -17.542 -10.913 1.00 98.38 168 PHE A O 1
ATOM 1371 N N . ASN A 1 169 ? 14.011 -16.702 -9.772 1.00 97.56 169 ASN A N 1
ATOM 1372 C CA . ASN A 1 169 ? 15.036 -17.287 -10.648 1.00 97.56 169 ASN A CA 1
ATOM 1373 C C . ASN A 1 169 ? 15.386 -18.757 -10.330 1.00 97.56 169 ASN A C 1
ATOM 1375 O O . ASN A 1 169 ? 16.359 -19.286 -10.866 1.00 97.56 169 ASN A O 1
ATOM 1379 N N . GLY A 1 170 ? 14.632 -19.404 -9.435 1.00 98.00 170 GLY A N 1
ATOM 1380 C CA . GLY A 1 170 ? 14.912 -20.748 -8.919 1.00 98.00 170 GLY A CA 1
ATOM 1381 C C . GLY A 1 170 ? 15.528 -20.775 -7.515 1.00 98.00 170 GLY A C 1
ATOM 1382 O O . GLY A 1 170 ? 15.449 -21.806 -6.849 1.00 98.00 170 GLY A O 1
ATOM 1383 N N . GLU A 1 171 ? 16.078 -19.656 -7.033 1.00 97.81 171 GLU A N 1
ATOM 1384 C CA . GLU A 1 171 ? 16.678 -19.548 -5.693 1.00 97.81 171 GLU A CA 1
ATOM 1385 C C . GLU A 1 171 ? 16.120 -18.372 -4.881 1.00 97.81 171 GLU A C 1
ATOM 1387 O O . GLU A 1 171 ? 15.857 -18.510 -3.685 1.00 97.81 171 GLU A O 1
ATOM 1392 N N . TYR A 1 172 ? 15.917 -17.216 -5.515 1.00 97.75 172 TYR A N 1
ATOM 1393 C CA . TYR A 1 172 ? 15.423 -15.997 -4.873 1.00 97.75 172 TYR A CA 1
ATOM 1394 C C . TYR A 1 172 ? 14.630 -15.121 -5.853 1.00 97.75 172 TYR A C 1
ATOM 1396 O O . TYR A 1 172 ? 14.607 -15.365 -7.060 1.00 97.75 172 TYR A O 1
ATOM 1404 N N . PHE A 1 173 ? 13.960 -14.096 -5.320 1.00 98.25 173 PHE A N 1
ATOM 1405 C CA . PHE A 1 173 ? 13.248 -13.102 -6.123 1.00 98.25 173 PHE A CA 1
ATOM 1406 C C . PHE A 1 173 ? 14.200 -11.989 -6.563 1.00 98.25 173 PHE A C 1
ATOM 1408 O O . PHE A 1 173 ? 14.840 -11.357 -5.719 1.00 98.25 173 PHE A O 1
ATOM 1415 N N . ILE A 1 174 ? 14.283 -11.742 -7.868 1.00 98.19 174 ILE A N 1
ATOM 1416 C CA . ILE A 1 174 ? 15.090 -10.667 -8.446 1.00 98.19 174 ILE A CA 1
ATOM 1417 C C . ILE A 1 174 ? 14.340 -9.327 -8.431 1.00 98.19 174 ILE A C 1
ATOM 1419 O O . ILE A 1 174 ? 13.133 -9.248 -8.180 1.00 98.19 174 ILE A O 1
ATOM 1423 N N . HIS A 1 175 ? 15.085 -8.261 -8.709 1.00 98.00 175 HIS A N 1
ATOM 1424 C CA . HIS A 1 175 ? 14.542 -6.979 -9.142 1.00 98.00 175 HIS A CA 1
ATOM 1425 C C . HIS A 1 175 ? 14.759 -6.877 -10.650 1.00 98.00 175 HIS A C 1
ATOM 1427 O O . HIS A 1 175 ? 15.902 -6.832 -11.102 1.00 98.00 175 HIS A O 1
ATOM 1433 N N . ASP A 1 176 ? 13.668 -6.872 -11.410 1.00 97.50 176 ASP A N 1
ATOM 1434 C CA . ASP A 1 176 ? 13.687 -6.620 -12.847 1.00 97.50 176 ASP A CA 1
ATOM 1435 C C . ASP A 1 176 ? 13.584 -5.111 -13.110 1.00 97.50 176 ASP A C 1
ATOM 1437 O O . ASP A 1 176 ? 12.520 -4.502 -12.971 1.00 97.50 176 ASP A O 1
ATOM 1441 N N . ILE A 1 177 ? 14.724 -4.493 -13.418 1.00 96.38 177 ILE A N 1
ATOM 1442 C CA . ILE A 1 177 ? 14.830 -3.044 -13.589 1.00 96.38 177 ILE A CA 1
ATOM 1443 C C . ILE A 1 177 ? 14.268 -2.655 -14.957 1.00 96.38 177 ILE A C 1
ATOM 1445 O O . ILE A 1 177 ? 14.847 -2.988 -15.992 1.00 96.38 177 ILE A O 1
ATOM 1449 N N . ARG A 1 178 ? 13.175 -1.886 -14.956 1.00 94.62 178 ARG A N 1
ATOM 1450 C CA . ARG A 1 178 ? 12.509 -1.378 -16.165 1.00 94.62 178 ARG A CA 1
ATOM 1451 C C . ARG A 1 178 ? 12.421 0.144 -16.095 1.00 94.62 178 ARG A C 1
ATOM 1453 O O . ARG A 1 178 ? 11.946 0.676 -15.100 1.00 94.62 178 ARG A O 1
ATOM 1460 N N . VAL A 1 179 ? 12.905 0.832 -17.129 1.00 94.06 179 VAL A N 1
ATOM 1461 C CA . VAL A 1 179 ? 12.970 2.311 -17.184 1.00 94.06 179 VAL A CA 1
ATOM 1462 C C . VAL A 1 179 ? 12.367 2.899 -18.461 1.00 94.06 179 VAL A C 1
ATOM 1464 O O . VAL A 1 179 ? 12.200 4.110 -18.558 1.00 94.06 179 VAL A O 1
ATOM 1467 N N . ASP A 1 180 ? 12.031 2.047 -19.429 1.00 92.44 180 ASP A N 1
ATOM 1468 C CA . ASP A 1 180 ? 11.436 2.437 -20.704 1.00 92.44 180 ASP A CA 1
ATOM 1469 C C . ASP A 1 180 ? 9.919 2.211 -20.682 1.00 92.44 180 ASP A C 1
ATOM 1471 O O . ASP A 1 180 ? 9.434 1.251 -20.083 1.00 92.44 180 ASP A O 1
ATOM 1475 N N . GLY A 1 181 ? 9.166 3.064 -21.385 1.00 90.06 181 GLY A N 1
ATOM 1476 C CA . GLY A 1 181 ? 7.709 2.920 -21.523 1.00 90.06 181 GLY A CA 1
ATOM 1477 C C . GLY A 1 181 ? 6.904 3.248 -20.258 1.00 90.06 181 GLY A C 1
ATOM 1478 O O . GLY A 1 181 ? 5.729 2.883 -20.179 1.00 90.06 181 GLY A O 1
ATOM 1479 N N . LEU A 1 182 ? 7.536 3.917 -19.292 1.00 95.00 182 LEU A N 1
ATOM 1480 C CA . LEU A 1 182 ? 6.917 4.419 -18.069 1.00 95.00 182 LEU A CA 1
ATOM 1481 C C . LEU A 1 182 ? 6.252 5.783 -18.295 1.00 95.00 182 LEU A C 1
ATOM 1483 O O . LEU A 1 182 ? 6.620 6.516 -19.215 1.00 95.00 182 LEU A O 1
ATOM 1487 N N . ASP A 1 183 ? 5.283 6.117 -17.445 1.00 94.62 183 ASP A N 1
ATOM 1488 C CA . ASP A 1 183 ? 4.668 7.448 -17.426 1.00 94.62 183 ASP A CA 1
ATOM 1489 C C . ASP A 1 183 ? 5.621 8.477 -16.792 1.00 94.62 183 ASP A C 1
ATOM 1491 O O . ASP A 1 183 ? 5.633 9.654 -17.170 1.00 94.62 183 ASP A O 1
ATOM 1495 N N . ALA A 1 184 ? 6.449 8.035 -15.839 1.00 92.00 184 ALA A N 1
ATOM 1496 C CA . ALA A 1 184 ? 7.504 8.841 -15.247 1.00 92.00 184 ALA A CA 1
ATOM 1497 C C . ALA A 1 184 ? 8.653 9.138 -16.236 1.00 92.00 184 ALA A C 1
ATOM 1499 O O . ALA A 1 184 ? 8.976 8.313 -17.094 1.00 92.00 184 ALA A O 1
ATOM 1500 N N . PRO A 1 185 ? 9.328 10.301 -16.103 1.00 89.25 185 PRO A N 1
ATOM 1501 C CA . PRO A 1 185 ? 10.528 10.600 -16.882 1.00 89.25 185 PRO A CA 1
ATOM 1502 C C . PRO A 1 185 ? 11.650 9.608 -16.566 1.00 89.25 185 PRO A C 1
ATOM 1504 O O . PRO A 1 185 ? 11.641 8.959 -15.520 1.00 89.25 185 PRO A O 1
ATOM 1507 N N . SER A 1 186 ? 12.656 9.535 -17.438 1.00 86.56 186 SER A N 1
ATOM 1508 C CA . SER A 1 186 ? 13.780 8.619 -17.227 1.00 86.56 186 SER A CA 1
ATOM 1509 C C . SER A 1 186 ? 14.513 8.908 -15.902 1.00 86.56 186 SER A C 1
ATOM 1511 O O . SER A 1 186 ? 14.535 10.058 -15.449 1.00 86.56 186 SER A O 1
ATOM 1513 N N . PRO A 1 187 ? 15.192 7.918 -15.288 1.00 84.12 187 PRO A N 1
ATOM 1514 C CA . PRO A 1 187 ? 15.932 8.136 -14.041 1.00 84.12 187 PRO A CA 1
ATOM 1515 C C . PRO A 1 187 ? 16.982 9.253 -14.139 1.00 84.12 187 PRO A C 1
ATOM 1517 O O . PRO A 1 187 ? 17.222 9.967 -13.167 1.00 84.12 187 PRO A O 1
ATOM 1520 N N . VAL A 1 188 ? 17.592 9.425 -15.319 1.00 83.94 188 VAL A N 1
ATOM 1521 C CA . VAL A 1 188 ? 18.573 10.488 -15.582 1.00 83.94 188 VAL A CA 1
ATOM 1522 C C . VAL A 1 188 ? 17.901 11.856 -15.476 1.00 83.94 188 VAL A C 1
ATOM 1524 O O . VAL A 1 188 ? 18.327 12.678 -14.671 1.00 83.94 188 VAL A O 1
ATOM 1527 N N . GLU A 1 189 ? 16.802 12.073 -16.197 1.00 80.62 189 GLU A N 1
ATOM 1528 C CA . GLU A 1 189 ? 16.043 13.333 -16.160 1.00 80.62 189 GLU A CA 1
ATOM 1529 C C . GLU A 1 189 ? 15.403 13.592 -14.787 1.00 80.62 189 GLU A C 1
ATOM 1531 O O . GLU A 1 189 ? 15.308 14.736 -14.340 1.00 80.62 189 GLU A O 1
ATOM 1536 N N . ALA A 1 190 ? 14.963 12.538 -14.095 1.00 76.56 190 ALA A N 1
ATOM 1537 C CA . ALA A 1 190 ? 14.439 12.638 -12.737 1.00 76.56 190 ALA A CA 1
ATOM 1538 C C . ALA A 1 190 ? 15.520 13.123 -11.756 1.00 76.56 190 ALA A C 1
ATOM 1540 O O . ALA A 1 190 ? 15.241 13.969 -10.906 1.00 76.56 190 ALA A O 1
ATOM 1541 N N . SER A 1 191 ? 16.761 12.647 -11.908 1.00 73.62 191 SER A N 1
ATOM 1542 C CA . SER A 1 191 ? 17.878 13.034 -11.039 1.00 73.62 191 SER A CA 1
ATOM 1543 C C . SER A 1 191 ? 18.311 14.496 -11.205 1.00 73.62 191 SER A C 1
ATOM 1545 O O . SER A 1 191 ? 18.740 15.116 -10.233 1.00 73.62 191 SER A O 1
ATOM 1547 N N . GLU A 1 192 ? 18.131 15.085 -12.392 1.00 73.12 192 GLU A N 1
ATOM 1548 C CA . GLU A 1 192 ? 18.460 16.495 -12.655 1.00 73.12 192 GLU A CA 1
ATOM 1549 C C . GLU A 1 192 ? 17.568 17.474 -11.880 1.00 73.12 192 GLU A C 1
ATOM 1551 O O . GLU A 1 192 ? 17.985 18.596 -11.606 1.00 73.12 192 GLU A O 1
ATOM 1556 N N . LYS A 1 193 ? 16.351 17.060 -11.503 1.00 60.06 193 LYS A N 1
ATOM 1557 C CA . LYS A 1 193 ? 15.411 17.877 -10.712 1.00 60.06 193 LYS A CA 1
ATOM 1558 C C . LYS A 1 193 ? 15.650 17.797 -9.201 1.00 60.06 193 LYS A C 1
ATOM 1560 O O . LYS A 1 193 ? 15.052 18.573 -8.459 1.00 60.06 193 LYS A O 1
ATOM 1565 N N . SER A 1 194 ? 16.480 16.851 -8.763 1.00 54.25 194 SER A N 1
ATOM 1566 C CA . SER A 1 194 ? 16.810 16.605 -7.354 1.00 54.25 194 SER A CA 1
ATOM 1567 C C . SER A 1 194 ? 18.116 17.284 -6.909 1.00 54.25 194 SER A C 1
ATOM 1569 O O . SER A 1 194 ? 18.473 17.186 -5.733 1.00 54.25 194 SER A O 1
ATOM 1571 N N . LEU A 1 195 ? 18.815 17.959 -7.833 1.00 43.72 195 LEU A N 1
ATOM 1572 C CA . LEU A 1 195 ? 19.977 18.831 -7.597 1.00 43.72 195 LEU A CA 1
ATOM 1573 C C . LEU A 1 195 ? 19.547 20.296 -7.439 1.00 43.72 195 LEU A C 1
ATOM 1575 O O . LEU A 1 195 ? 20.170 20.987 -6.600 1.00 43.72 195 LEU A O 1
#

InterPro domains:
  IPR00677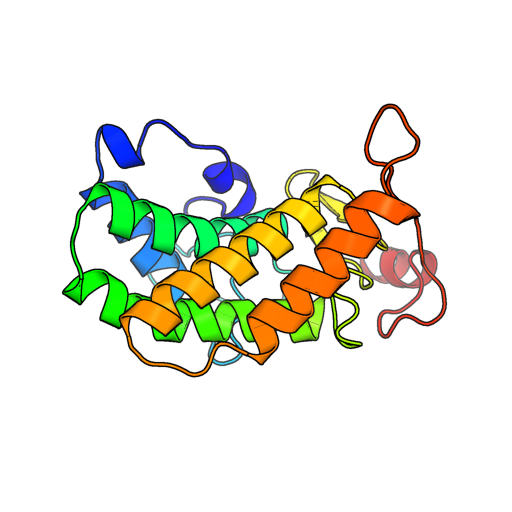5 Glycosyl-hydrolase family 116, catalytic region [PF04685] (60-176)
  IPR008928 Six-hairpin glycosidase superfamily [SSF48208] (60-184)
  IPR012341 Six-hairpin glycosidase-like superfamily [G3DSA:1.50.10.10] (11-191)
  IPR052566 Non-lysosomal glucosylceramidase [PTHR12654] (53-176)

pLDDT: mean 94.49, std 7.53, range [43.72, 98.94]